Protein AF-A0A819A235-F1 (afdb_monomer_lite)

Structure (mmCIF, N/CA/C/O backbone):
data_AF-A0A819A235-F1
#
_entry.id   AF-A0A819A235-F1
#
loop_
_atom_site.group_PDB
_atom_site.id
_atom_site.type_symbol
_atom_site.label_atom_id
_atom_site.label_alt_id
_atom_site.label_comp_id
_atom_site.label_asym_id
_atom_site.label_entity_id
_atom_site.label_seq_id
_atom_site.pdbx_PDB_ins_code
_atom_site.Cartn_x
_atom_site.Cartn_y
_atom_site.Cartn_z
_atom_site.occupancy
_atom_site.B_iso_or_equiv
_atom_site.auth_seq_id
_atom_site.auth_comp_id
_atom_site.auth_asym_id
_atom_site.auth_atom_id
_atom_site.pdbx_PDB_model_num
ATOM 1 N N . MET A 1 1 ? -3.417 -8.870 -11.712 1.00 81.75 1 MET A N 1
ATOM 2 C CA . MET A 1 1 ? -3.050 -8.452 -10.342 1.00 81.75 1 MET A CA 1
ATOM 3 C C . MET A 1 1 ? -4.148 -8.631 -9.320 1.00 81.75 1 MET A C 1
ATOM 5 O O . MET A 1 1 ? -3.867 -9.262 -8.317 1.00 81.75 1 MET A O 1
ATOM 9 N N . THR A 1 2 ? -5.376 -8.167 -9.565 1.00 75.12 2 THR A N 1
ATOM 10 C CA . THR A 1 2 ? -6.520 -8.415 -8.660 1.00 75.12 2 THR A CA 1
ATOM 11 C C . THR A 1 2 ? -6.671 -9.890 -8.284 1.00 75.12 2 THR A C 1
ATOM 13 O O . THR A 1 2 ? -6.862 -10.197 -7.117 1.00 75.12 2 THR A O 1
ATOM 16 N N . TYR A 1 3 ? -6.494 -10.801 -9.249 1.00 81.06 3 TYR A N 1
ATOM 17 C CA . TYR A 1 3 ? -6.486 -12.240 -8.980 1.00 81.06 3 TYR A CA 1
ATOM 18 C C . TYR A 1 3 ? -5.350 -12.667 -8.034 1.00 81.06 3 TYR A C 1
ATOM 20 O O . TYR A 1 3 ? -5.634 -13.275 -7.015 1.00 81.06 3 TYR A O 1
ATOM 28 N N . VAL A 1 4 ? -4.093 -12.300 -8.315 1.00 85.56 4 VAL A N 1
ATOM 29 C CA . VAL A 1 4 ? -2.928 -12.640 -7.466 1.00 85.56 4 VAL A CA 1
ATOM 30 C C . VAL A 1 4 ? -3.153 -12.180 -6.021 1.00 85.56 4 VAL A C 1
ATOM 32 O O . VAL A 1 4 ? -3.057 -12.983 -5.100 1.00 85.56 4 VAL A O 1
ATOM 35 N N . VAL A 1 5 ? -3.581 -10.928 -5.843 1.00 78.31 5 VAL A N 1
ATOM 36 C CA . VAL A 1 5 ? -3.905 -10.367 -4.524 1.00 78.31 5 VAL A CA 1
ATOM 37 C C . VAL A 1 5 ? -5.068 -11.114 -3.860 1.00 78.31 5 VAL A C 1
ATOM 39 O O . VAL A 1 5 ? -4.985 -11.449 -2.686 1.00 78.31 5 VAL A O 1
ATOM 42 N N . SER A 1 6 ? -6.122 -11.467 -4.607 1.00 75.56 6 SER A N 1
ATOM 43 C CA . SER A 1 6 ? -7.259 -12.235 -4.067 1.00 75.56 6 SER A CA 1
ATOM 44 C C . SER A 1 6 ? -6.893 -13.642 -3.590 1.00 75.56 6 SER A C 1
ATOM 46 O O . SER A 1 6 ? -7.631 -14.224 -2.803 1.00 75.56 6 SER A O 1
ATOM 48 N N . GLN A 1 7 ? -5.775 -14.193 -4.070 1.00 85.56 7 GLN A N 1
ATOM 49 C CA . GLN A 1 7 ? -5.231 -15.464 -3.589 1.00 85.56 7 GLN A CA 1
ATOM 50 C C . GLN A 1 7 ? -4.329 -15.277 -2.358 1.00 85.56 7 GLN A C 1
ATOM 52 O O . GLN A 1 7 ? -3.646 -16.214 -1.962 1.00 85.56 7 GLN A O 1
ATOM 57 N N . GLY A 1 8 ? -4.286 -14.073 -1.777 1.00 79.75 8 GLY A N 1
ATOM 58 C CA . GLY A 1 8 ? -3.399 -13.755 -0.665 1.00 79.75 8 GLY A CA 1
ATOM 59 C C . GLY A 1 8 ? -1.928 -13.794 -1.070 1.00 79.75 8 GLY A C 1
ATOM 60 O O . GLY A 1 8 ? -1.102 -14.198 -0.266 1.00 79.75 8 GLY A O 1
ATOM 61 N N . MET A 1 9 ? -1.589 -13.421 -2.309 1.00 86.94 9 MET A N 1
ATOM 62 C CA . MET A 1 9 ? -0.219 -13.453 -2.831 1.00 86.94 9 MET A CA 1
ATOM 63 C C . MET A 1 9 ? 0.235 -12.069 -3.306 1.00 86.94 9 MET A C 1
ATOM 65 O O . MET A 1 9 ? -0.552 -11.280 -3.832 1.00 86.94 9 MET A O 1
ATOM 69 N N . ILE A 1 10 ? 1.536 -11.814 -3.189 1.00 88.75 10 ILE A N 1
ATOM 70 C CA . ILE A 1 10 ? 2.253 -10.658 -3.737 1.00 88.75 10 ILE A CA 1
ATOM 71 C C . ILE A 1 10 ? 3.228 -11.169 -4.801 1.00 88.75 10 ILE A C 1
ATOM 73 O O . ILE A 1 10 ? 3.929 -12.149 -4.554 1.00 88.75 10 ILE A O 1
ATOM 77 N N . HIS A 1 11 ? 3.292 -10.539 -5.980 1.00 93.62 11 HIS A N 1
ATOM 78 C CA . HIS A 1 11 ? 4.254 -10.919 -7.021 1.00 93.62 11 HIS A CA 1
ATOM 79 C C . HIS A 1 11 ? 5.665 -10.434 -6.685 1.00 93.62 11 HIS A C 1
ATOM 81 O O . HIS A 1 11 ? 6.634 -11.154 -6.910 1.00 93.62 11 HIS A O 1
ATOM 87 N N . GLY A 1 12 ? 5.790 -9.198 -6.187 1.00 90.94 12 GLY A N 1
ATOM 88 C CA . GLY A 1 12 ? 7.057 -8.629 -5.725 1.00 90.94 12 GLY A CA 1
ATOM 89 C C . GLY A 1 12 ? 8.063 -8.247 -6.820 1.00 90.94 12 GLY A C 1
ATOM 90 O O . GLY A 1 12 ? 9.177 -7.844 -6.493 1.00 90.94 12 GLY A O 1
ATOM 91 N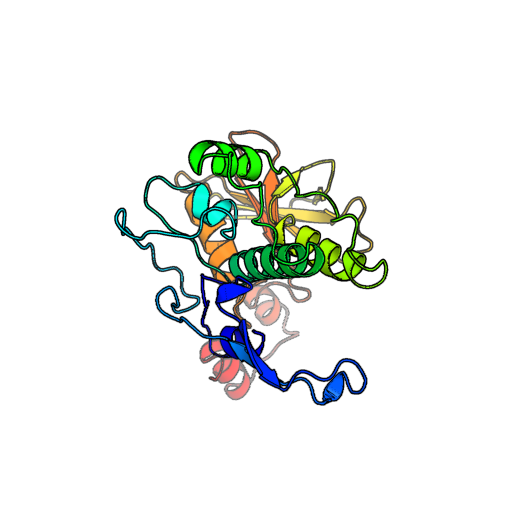 N . ASP A 1 13 ? 7.675 -8.351 -8.096 1.00 93.88 13 ASP A N 1
ATOM 92 C CA . ASP A 1 13 ? 8.497 -7.988 -9.264 1.00 93.88 13 ASP A CA 1
ATOM 93 C C . ASP A 1 13 ? 7.627 -7.489 -10.432 1.00 93.88 13 ASP A C 1
ATOM 95 O O . ASP A 1 13 ? 7.645 -8.025 -11.541 1.00 93.88 13 ASP A O 1
ATOM 99 N N . LEU A 1 14 ? 6.765 -6.500 -10.182 1.00 95.44 14 LEU A N 1
ATOM 100 C CA . LEU A 1 14 ? 5.935 -5.926 -11.243 1.00 95.44 14 LEU A CA 1
ATOM 101 C C . LEU A 1 14 ? 6.721 -4.895 -12.052 1.00 95.44 14 LEU A C 1
ATOM 103 O O . LEU A 1 14 ? 7.009 -3.800 -11.575 1.00 95.44 14 LEU A O 1
ATOM 107 N N . ARG A 1 15 ? 7.008 -5.247 -13.306 1.00 95.81 15 ARG A N 1
ATOM 108 C CA . ARG A 1 15 ? 7.740 -4.445 -14.297 1.00 95.81 15 ARG A CA 1
ATOM 109 C C . ARG A 1 15 ? 7.319 -4.848 -15.708 1.00 95.81 15 ARG A C 1
ATOM 111 O O . ARG A 1 15 ? 6.862 -5.978 -15.898 1.00 95.81 15 ARG A O 1
ATOM 118 N N . CYS A 1 16 ? 7.486 -3.969 -16.700 1.00 97.06 16 CYS A N 1
ATOM 119 C CA . CYS A 1 16 ? 7.077 -4.261 -18.081 1.00 97.06 16 CYS A CA 1
ATOM 120 C C . CYS A 1 16 ? 7.749 -5.527 -18.624 1.00 97.06 16 CYS A C 1
ATOM 122 O O . CYS A 1 16 ? 7.102 -6.297 -19.325 1.00 97.06 16 CYS A O 1
ATOM 124 N N . LEU A 1 17 ? 9.001 -5.792 -18.229 1.00 96.31 17 LEU A N 1
ATOM 125 C CA . LEU A 1 17 ? 9.730 -7.008 -18.614 1.00 96.31 17 LEU A CA 1
ATOM 126 C C . LEU A 1 17 ? 8.996 -8.310 -18.239 1.00 96.31 17 LEU A C 1
ATOM 128 O O . LEU A 1 17 ? 9.137 -9.313 -18.931 1.00 96.31 17 LEU A O 1
ATOM 132 N N . ASN A 1 18 ? 8.210 -8.293 -17.161 1.00 97.12 18 ASN A N 1
ATOM 133 C CA . ASN A 1 18 ? 7.480 -9.461 -16.669 1.00 97.12 18 ASN A CA 1
ATOM 134 C C . ASN A 1 18 ? 6.041 -9.539 -17.223 1.00 97.12 18 ASN A C 1
ATOM 136 O O . ASN A 1 18 ? 5.269 -10.408 -16.816 1.00 97.12 18 ASN A O 1
ATOM 140 N N . ILE A 1 19 ? 5.665 -8.662 -18.162 1.00 97.62 19 ILE A N 1
ATOM 141 C CA . ILE A 1 19 ? 4.406 -8.743 -18.912 1.00 97.62 19 ILE A CA 1
ATOM 142 C C . ILE A 1 19 ? 4.701 -9.317 -20.301 1.00 97.62 19 ILE A C 1
ATOM 144 O O . ILE A 1 19 ? 5.249 -8.646 -21.171 1.00 97.62 19 ILE A O 1
ATOM 148 N N . LEU A 1 20 ? 4.290 -10.563 -20.527 1.00 97.88 20 LEU A N 1
ATOM 149 C CA . LEU A 1 20 ? 4.420 -11.243 -21.812 1.00 97.88 20 LEU A CA 1
ATOM 150 C C . LEU A 1 20 ? 3.232 -10.912 -22.712 1.00 97.88 20 LEU A C 1
ATOM 152 O O . LEU A 1 20 ? 2.082 -11.061 -22.298 1.00 97.88 20 LEU A O 1
ATOM 156 N N . VAL A 1 21 ? 3.506 -10.511 -23.950 1.00 97.38 21 VAL A N 1
ATOM 157 C CA . VAL A 1 21 ? 2.490 -10.164 -24.951 1.00 97.38 21 VAL A CA 1
ATOM 158 C C . VAL A 1 21 ? 2.276 -11.351 -25.887 1.00 97.38 21 VAL A C 1
ATOM 160 O O . VAL A 1 21 ? 3.205 -11.787 -26.557 1.00 97.38 21 VAL A O 1
ATOM 163 N N . PHE A 1 22 ? 1.053 -11.876 -25.928 1.00 97.31 22 PHE A N 1
ATOM 164 C CA . PHE A 1 22 ? 0.657 -13.005 -26.782 1.00 97.31 22 PHE A CA 1
ATOM 165 C C . PHE A 1 22 ? -0.110 -12.545 -28.022 1.00 97.31 22 PHE A C 1
ATOM 167 O O . PHE A 1 22 ? -0.021 -13.173 -29.071 1.00 97.31 22 PHE A O 1
ATOM 174 N N . GLN A 1 23 ? -0.858 -11.449 -27.896 1.00 97.44 23 GLN A N 1
ATOM 175 C CA . GLN A 1 23 ? -1.589 -10.831 -28.994 1.00 97.44 23 GLN A CA 1
ATOM 176 C C . GLN A 1 23 ? -1.559 -9.313 -28.830 1.00 97.44 23 GLN A C 1
ATOM 178 O O . GLN A 1 23 ? -1.799 -8.806 -27.731 1.00 97.44 23 GLN A O 1
ATOM 183 N N . MET A 1 24 ? -1.260 -8.610 -29.924 1.00 96.12 24 MET A N 1
ATOM 184 C CA . MET A 1 24 ? -1.241 -7.152 -29.992 1.00 96.12 24 MET A CA 1
ATOM 185 C C . MET A 1 24 ? -1.874 -6.681 -31.303 1.00 96.12 24 MET A C 1
ATOM 187 O O . MET A 1 24 ? -1.353 -6.954 -32.380 1.00 96.12 24 MET A O 1
ATOM 191 N N . ASP A 1 25 ? -2.976 -5.951 -31.196 1.00 94.88 25 ASP A N 1
ATOM 192 C CA . ASP A 1 2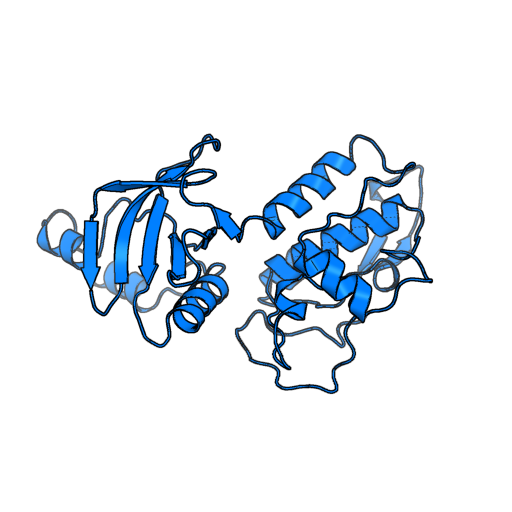5 ? -3.661 -5.272 -32.285 1.00 94.88 25 ASP A CA 1
ATOM 193 C C . ASP A 1 25 ? -4.113 -3.887 -31.798 1.00 94.88 25 ASP A C 1
ATOM 195 O O . ASP A 1 25 ? -5.038 -3.736 -30.992 1.00 94.88 25 ASP A O 1
ATOM 199 N N . ALA A 1 26 ? -3.447 -2.847 -32.302 1.00 92.44 26 ALA A N 1
ATOM 200 C CA . ALA A 1 26 ? -3.756 -1.462 -31.959 1.00 92.44 26 ALA A CA 1
ATOM 201 C C . ALA A 1 26 ? -5.168 -1.040 -32.408 1.00 92.44 26 ALA A C 1
ATOM 203 O O . ALA A 1 26 ? -5.758 -0.143 -31.805 1.00 92.44 26 ALA A O 1
ATOM 204 N N . SER A 1 27 ? -5.723 -1.692 -33.435 1.00 95.94 27 SER A N 1
ATOM 205 C CA . SER A 1 27 ? -7.077 -1.431 -33.930 1.00 95.94 27 SER A CA 1
ATOM 206 C C . SER A 1 27 ? -8.158 -2.138 -33.107 1.00 95.94 27 SER A C 1
ATOM 208 O O . SER A 1 27 ? -9.321 -1.731 -33.142 1.00 95.94 27 SER A O 1
ATOM 210 N N . LYS A 1 28 ? -7.783 -3.146 -32.305 1.00 95.62 28 LYS A N 1
ATOM 211 C CA . LYS A 1 28 ? -8.707 -3.934 -31.479 1.00 95.62 28 LYS A CA 1
ATOM 212 C C . LYS A 1 28 ? -8.228 -4.062 -30.028 1.00 95.62 28 LYS A C 1
ATOM 214 O O . LYS A 1 28 ? -7.866 -5.152 -29.583 1.00 95.62 28 LYS A O 1
ATOM 219 N N . PRO A 1 29 ? -8.319 -2.987 -29.218 1.00 91.69 29 PRO A N 1
ATOM 220 C CA . PRO A 1 29 ? -7.765 -2.960 -27.863 1.00 91.69 29 PRO A CA 1
ATOM 221 C C . PRO A 1 29 ? -8.216 -4.095 -26.932 1.00 91.69 29 PRO A C 1
ATOM 223 O O . PRO A 1 29 ? -7.467 -4.490 -26.044 1.00 91.69 29 PRO A O 1
ATOM 226 N N . LYS A 1 30 ? -9.437 -4.614 -27.125 1.00 94.38 30 LYS A N 1
ATOM 227 C CA . LYS A 1 30 ? -10.017 -5.701 -26.316 1.00 94.38 30 LYS A CA 1
ATOM 228 C C . LYS A 1 30 ? -9.484 -7.093 -26.669 1.00 94.38 30 LYS A C 1
ATOM 230 O O . LYS A 1 30 ? -9.651 -8.003 -25.868 1.00 94.38 30 LYS A O 1
ATOM 235 N N . GLU A 1 31 ? -8.888 -7.258 -27.848 1.00 94.75 31 GLU A N 1
ATOM 236 C CA . GLU A 1 31 ? -8.290 -8.523 -28.293 1.00 94.75 31 GLU A CA 1
ATOM 237 C C . GLU A 1 31 ? -6.810 -8.633 -27.888 1.00 94.75 31 GLU A C 1
ATOM 239 O O . GLU A 1 31 ? -6.205 -9.694 -28.021 1.00 94.75 31 GLU A O 1
ATOM 244 N N . ASN A 1 32 ? -6.221 -7.557 -27.352 1.00 95.88 32 ASN A N 1
ATOM 245 C CA . ASN A 1 32 ? -4.873 -7.599 -26.798 1.00 95.88 32 ASN A CA 1
ATOM 246 C C . ASN A 1 32 ? -4.810 -8.576 -25.626 1.00 95.88 32 ASN A C 1
ATOM 248 O O . ASN A 1 32 ? -5.597 -8.489 -24.679 1.00 95.88 32 ASN A O 1
ATOM 252 N N . PHE A 1 33 ? -3.827 -9.472 -25.660 1.00 96.19 33 PHE A N 1
ATOM 253 C CA . PHE A 1 33 ? -3.685 -10.524 -24.667 1.00 96.19 33 PHE A CA 1
ATOM 254 C C . PHE A 1 33 ? -2.279 -10.526 -24.087 1.00 96.19 33 PHE A C 1
ATOM 256 O O . PHE A 1 33 ? -1.289 -10.724 -24.796 1.00 96.19 33 PHE A O 1
ATOM 263 N N . VAL A 1 34 ? -2.208 -10.318 -22.774 1.00 97.44 34 VAL A N 1
ATOM 264 C CA . VAL A 1 34 ? -0.960 -10.309 -22.014 1.00 97.44 34 VAL A CA 1
ATOM 265 C C . VAL A 1 34 ? -1.050 -11.245 -20.817 1.00 97.44 34 VAL A C 1
ATOM 267 O O . VAL A 1 34 ? -2.131 -11.467 -20.266 1.00 97.44 34 VAL A O 1
ATOM 270 N N . LYS A 1 35 ? 0.093 -11.778 -20.387 1.00 96.69 35 LYS A N 1
ATOM 271 C CA . LYS A 1 35 ? 0.204 -12.592 -19.173 1.00 96.69 35 LYS A CA 1
ATOM 272 C C . LYS A 1 35 ? 1.358 -12.107 -18.313 1.00 96.69 35 LYS A C 1
ATOM 274 O O . LYS A 1 35 ? 2.417 -11.761 -18.822 1.00 96.69 35 LYS A O 1
ATOM 279 N N . LEU A 1 36 ? 1.143 -12.121 -17.006 1.00 96.69 36 LEU A N 1
ATOM 280 C CA . LEU A 1 36 ? 2.186 -11.871 -16.020 1.00 96.69 36 LEU A CA 1
ATOM 281 C C . LEU A 1 36 ? 3.044 -13.133 -15.842 1.00 96.69 36 LEU A C 1
ATOM 283 O O . LEU A 1 36 ? 2.498 -14.237 -15.807 1.00 96.69 36 LEU A O 1
ATOM 287 N N . THR A 1 37 ? 4.361 -12.972 -15.738 1.00 96.50 37 THR A N 1
ATOM 288 C CA . THR A 1 37 ? 5.332 -14.061 -15.545 1.00 96.50 37 THR A CA 1
ATOM 289 C C . THR A 1 37 ? 6.348 -13.718 -14.455 1.00 96.50 37 THR A C 1
ATOM 291 O O . THR A 1 37 ? 6.354 -12.605 -13.951 1.00 96.50 37 THR A O 1
ATOM 294 N N . ASN A 1 38 ? 7.263 -14.649 -14.170 1.00 93.25 38 ASN A N 1
ATOM 295 C CA . ASN A 1 38 ? 8.393 -14.481 -13.254 1.00 93.25 38 ASN A CA 1
ATOM 296 C C . ASN A 1 38 ? 7.979 -14.276 -11.784 1.00 93.25 38 ASN A C 1
ATOM 298 O O . ASN A 1 38 ? 8.288 -13.278 -11.140 1.00 93.25 38 ASN A O 1
ATOM 302 N N . PHE A 1 39 ? 7.338 -15.301 -11.224 1.00 92.81 39 PHE A N 1
ATOM 303 C CA . PHE A 1 39 ? 6.941 -15.370 -9.815 1.00 92.81 39 PHE A CA 1
ATOM 304 C C . PHE A 1 39 ? 8.104 -15.748 -8.872 1.00 92.81 39 PHE A C 1
ATOM 306 O O . PHE A 1 39 ? 7.867 -16.218 -7.765 1.00 92.81 39 PHE A O 1
ATOM 313 N N . ALA A 1 40 ? 9.366 -15.560 -9.278 1.00 90.06 40 ALA A N 1
ATOM 314 C CA . ALA A 1 40 ? 10.532 -15.938 -8.471 1.00 90.06 40 ALA A CA 1
ATOM 315 C C . ALA A 1 40 ? 10.629 -15.155 -7.148 1.00 90.06 40 ALA A C 1
ATOM 317 O O . ALA A 1 40 ? 11.161 -15.663 -6.166 1.00 90.06 40 ALA A O 1
ATOM 318 N N . LEU A 1 41 ? 10.098 -13.927 -7.123 1.00 88.88 41 LEU A N 1
ATOM 319 C CA . LEU A 1 41 ? 9.992 -13.095 -5.921 1.00 88.88 41 LEU A CA 1
ATOM 320 C C . LEU A 1 41 ? 8.608 -13.168 -5.259 1.00 88.88 41 LEU A C 1
ATOM 322 O O . LEU A 1 41 ? 8.391 -12.476 -4.255 1.00 88.88 41 LEU A O 1
ATOM 326 N N . ALA A 1 42 ? 7.696 -13.981 -5.803 1.00 90.25 42 ALA A N 1
ATOM 327 C CA . ALA A 1 42 ? 6.331 -14.064 -5.320 1.00 90.25 42 ALA A CA 1
ATOM 328 C C . ALA A 1 42 ? 6.266 -14.758 -3.963 1.00 90.25 42 ALA A C 1
ATOM 330 O O . ALA A 1 42 ? 7.046 -15.660 -3.658 1.00 90.25 42 ALA A O 1
ATOM 331 N N . ARG A 1 43 ? 5.323 -14.315 -3.138 1.00 86.44 43 ARG A N 1
ATOM 332 C CA . ARG A 1 43 ? 5.194 -14.759 -1.751 1.00 86.44 43 ARG A CA 1
ATOM 333 C C . ARG A 1 43 ? 3.772 -14.563 -1.235 1.00 86.44 43 ARG A C 1
ATOM 335 O O . ARG A 1 43 ? 3.055 -13.727 -1.792 1.00 86.44 43 ARG A O 1
ATOM 342 N N . PRO A 1 44 ? 3.374 -15.281 -0.176 1.00 82.06 44 PRO A N 1
ATOM 343 C CA . PRO A 1 44 ? 2.148 -14.973 0.542 1.00 82.06 44 PRO A CA 1
ATOM 344 C C . PRO A 1 44 ? 2.133 -13.510 0.992 1.00 82.06 44 PRO A C 1
ATOM 346 O O . PRO A 1 44 ? 3.163 -12.948 1.369 1.00 82.06 44 PRO A O 1
ATOM 349 N N . ASN A 1 45 ? 0.958 -12.896 0.961 1.00 73.69 45 ASN A N 1
ATOM 350 C CA . ASN A 1 45 ? 0.661 -11.607 1.574 1.00 73.69 45 ASN A CA 1
ATOM 351 C C . ASN A 1 45 ? 0.513 -11.794 3.091 1.00 73.69 45 ASN A C 1
ATOM 353 O O . ASN A 1 45 ? -0.531 -11.522 3.679 1.00 73.69 45 ASN A O 1
ATOM 357 N N . GLU A 1 46 ? 1.557 -12.346 3.696 1.00 64.50 46 GLU A N 1
ATOM 358 C CA . GLU A 1 46 ? 1.653 -12.610 5.118 1.00 64.50 46 GLU A CA 1
ATOM 359 C C . GLU A 1 46 ? 2.858 -11.851 5.674 1.00 64.50 46 GLU A C 1
ATOM 361 O O . GLU A 1 46 ? 3.877 -11.710 4.985 1.00 64.50 46 GLU A O 1
ATOM 366 N N . PRO A 1 47 ? 2.777 -11.367 6.921 1.00 50.28 47 PRO A N 1
ATOM 367 C CA . PRO A 1 47 ? 3.891 -10.717 7.588 1.00 50.28 47 PRO A CA 1
ATOM 368 C C . PRO A 1 47 ? 4.975 -11.745 7.932 1.00 50.28 47 PRO A C 1
ATOM 370 O O . PRO A 1 47 ? 5.100 -12.217 9.058 1.00 50.28 47 PRO A O 1
ATOM 373 N N . SER A 1 48 ? 5.784 -12.111 6.940 1.00 50.84 48 SER A N 1
ATOM 374 C CA . SER A 1 48 ? 7.014 -12.865 7.146 1.00 50.84 48 SER A CA 1
ATOM 375 C C . SER A 1 48 ? 8.201 -11.925 6.979 1.00 50.84 48 SER A C 1
ATOM 377 O O . SER A 1 48 ? 8.455 -11.413 5.885 1.00 50.84 48 SER A O 1
ATOM 379 N N . LEU A 1 49 ? 8.951 -11.713 8.062 1.00 53.16 49 LEU A N 1
ATOM 380 C CA . LEU A 1 49 ? 10.265 -11.085 8.001 1.00 53.16 49 LEU A CA 1
ATOM 381 C C . LEU A 1 49 ? 11.190 -11.984 7.182 1.00 53.16 49 LEU A C 1
ATOM 383 O O . LEU A 1 49 ? 11.695 -12.988 7.678 1.00 53.16 49 LEU A O 1
ATOM 387 N N . LEU A 1 50 ? 11.427 -11.625 5.926 1.00 54.41 50 LEU A N 1
ATOM 388 C CA . LEU A 1 50 ? 12.520 -12.228 5.179 1.00 54.41 50 LEU A CA 1
ATOM 389 C C . LEU A 1 50 ? 13.817 -11.569 5.628 1.00 54.41 50 LEU A C 1
ATOM 391 O O . LEU A 1 50 ? 14.116 -10.441 5.238 1.00 54.41 50 LEU A O 1
ATOM 395 N N . GLU A 1 51 ? 14.587 -12.295 6.433 1.00 54.16 51 GLU A N 1
ATOM 396 C CA . GLU A 1 51 ? 15.993 -12.000 6.709 1.00 54.16 51 GLU A CA 1
ATOM 397 C C . GLU A 1 51 ? 16.893 -12.540 5.591 1.00 54.16 51 GLU A C 1
ATOM 399 O O . GLU A 1 51 ? 17.910 -13.184 5.839 1.00 54.16 51 GLU A O 1
ATOM 404 N N . ASP A 1 52 ? 16.533 -12.303 4.330 1.00 59.12 52 ASP A N 1
ATOM 405 C CA . ASP A 1 52 ? 17.391 -12.706 3.222 1.00 59.12 52 ASP A CA 1
ATOM 406 C C . ASP A 1 52 ? 18.145 -11.502 2.667 1.00 59.12 52 ASP A C 1
ATOM 408 O O . ASP A 1 52 ? 17.744 -10.838 1.711 1.00 59.12 52 ASP A O 1
ATOM 412 N N . ARG A 1 53 ? 19.295 -11.222 3.285 1.00 55.53 53 ARG A N 1
ATOM 413 C CA . ARG A 1 53 ? 20.229 -10.186 2.821 1.00 55.53 53 ARG A CA 1
ATOM 414 C C . ARG A 1 53 ? 20.835 -10.489 1.440 1.00 55.53 53 ARG A C 1
ATOM 416 O O . ARG A 1 53 ? 21.561 -9.642 0.926 1.00 55.53 53 ARG A O 1
ATOM 423 N N . ARG A 1 54 ? 20.584 -11.670 0.854 1.00 58.81 54 ARG A N 1
ATOM 424 C CA . ARG A 1 54 ? 21.082 -12.075 -0.474 1.00 58.81 54 ARG A CA 1
ATOM 425 C C . ARG A 1 54 ? 20.040 -11.905 -1.577 1.00 58.81 54 ARG A C 1
ATOM 427 O O . ARG A 1 54 ? 20.390 -12.025 -2.748 1.00 58.81 54 ARG A O 1
ATOM 434 N N . LEU A 1 55 ? 18.786 -11.632 -1.220 1.00 69.38 55 LEU A N 1
ATOM 435 C CA . LEU A 1 55 ? 17.696 -11.472 -2.172 1.00 69.38 55 LEU A CA 1
ATOM 436 C C . LEU A 1 55 ? 17.929 -10.204 -3.010 1.00 69.38 55 LEU A C 1
ATOM 438 O O . LEU A 1 55 ? 17.829 -9.076 -2.522 1.00 69.38 55 LEU A O 1
ATOM 442 N N . ILE A 1 56 ? 18.282 -10.395 -4.282 1.00 79.50 56 ILE A N 1
ATOM 443 C CA . ILE A 1 56 ? 18.450 -9.304 -5.245 1.00 79.50 56 ILE A CA 1
ATOM 444 C C . ILE A 1 56 ? 17.053 -8.833 -5.647 1.00 79.50 56 ILE A C 1
ATOM 446 O O . ILE A 1 56 ? 16.312 -9.561 -6.304 1.00 79.50 56 ILE A O 1
ATOM 450 N N . ILE A 1 57 ? 16.696 -7.618 -5.234 1.00 87.00 57 ILE A N 1
ATOM 451 C CA . ILE A 1 57 ? 15.390 -7.013 -5.513 1.00 87.00 57 ILE A CA 1
ATOM 452 C C . ILE A 1 57 ? 15.497 -5.895 -6.562 1.00 87.00 57 ILE A C 1
ATOM 454 O O . ILE A 1 57 ? 16.515 -5.196 -6.613 1.00 87.00 57 ILE A O 1
ATOM 458 N N . PRO A 1 58 ? 14.441 -5.669 -7.362 1.00 91.94 58 PRO A N 1
ATOM 459 C CA . PRO A 1 58 ? 14.373 -4.592 -8.349 1.00 91.94 58 PRO A CA 1
ATOM 460 C C . PRO A 1 58 ? 14.124 -3.235 -7.660 1.00 91.94 58 PRO A C 1
ATOM 462 O O . PRO A 1 58 ? 12.986 -2.774 -7.534 1.00 91.94 58 PRO A O 1
ATOM 465 N N . VAL A 1 59 ? 15.191 -2.591 -7.170 1.00 91.81 59 VAL A N 1
ATOM 466 C CA . VAL A 1 59 ? 15.130 -1.376 -6.328 1.00 91.81 59 VAL A CA 1
ATOM 467 C C . VAL A 1 59 ? 14.283 -0.261 -6.948 1.00 91.81 59 VAL A C 1
ATOM 469 O O . VAL A 1 59 ? 13.601 0.463 -6.224 1.00 91.81 59 VAL A O 1
ATOM 472 N N . GLU A 1 60 ? 14.266 -0.134 -8.270 1.00 93.50 60 GLU A N 1
ATOM 473 C CA . GLU A 1 60 ? 13.529 0.871 -9.039 1.00 93.50 60 GLU A CA 1
ATOM 474 C C . GLU A 1 60 ? 12.012 0.682 -8.969 1.00 93.50 60 GLU A C 1
ATOM 476 O O . GLU A 1 60 ? 11.266 1.663 -9.011 1.00 93.50 60 GLU A O 1
ATOM 481 N N . TYR A 1 61 ? 11.556 -0.548 -8.747 1.00 93.94 61 TYR A N 1
ATOM 482 C CA . TYR A 1 61 ? 10.143 -0.926 -8.715 1.00 93.94 61 TYR A CA 1
ATOM 483 C C . TYR A 1 61 ? 9.625 -1.085 -7.283 1.00 93.94 61 TYR A C 1
ATOM 485 O O . TYR A 1 61 ? 8.463 -0.789 -7.028 1.00 93.94 61 TYR A O 1
ATOM 493 N N . CYS A 1 62 ? 10.501 -1.425 -6.331 1.00 90.06 62 CYS A N 1
ATOM 494 C CA . CYS A 1 62 ? 10.132 -1.608 -4.928 1.00 90.06 62 CYS A CA 1
ATOM 495 C C . CYS A 1 62 ? 9.626 -0.328 -4.246 1.00 90.06 62 CYS A C 1
ATOM 497 O O . CYS A 1 62 ? 10.157 0.769 -4.445 1.00 90.06 62 CYS A O 1
ATOM 499 N N . ALA A 1 63 ? 8.639 -0.490 -3.377 1.00 86.12 63 ALA A N 1
ATOM 500 C CA . ALA A 1 63 ? 8.119 0.569 -2.526 1.00 86.12 63 ALA A CA 1
ATOM 501 C C . ALA A 1 63 ? 9.127 0.979 -1.426 1.00 86.12 63 ALA A C 1
ATOM 503 O O . ALA A 1 63 ? 9.973 0.163 -1.049 1.00 86.12 63 ALA A O 1
ATOM 504 N N . PRO A 1 64 ? 9.101 2.230 -0.923 1.00 81.50 64 PRO A N 1
ATOM 505 C CA . PRO A 1 64 ? 10.073 2.726 0.053 1.00 81.50 64 PRO A CA 1
ATOM 506 C C . PRO A 1 64 ? 10.108 1.904 1.347 1.00 81.50 64 PRO A C 1
ATOM 508 O O . PRO A 1 64 ? 11.189 1.715 1.894 1.00 81.50 64 PRO A O 1
ATOM 511 N N . GLU A 1 65 ? 8.983 1.356 1.804 1.00 75.94 65 GLU A N 1
ATOM 512 C CA . GLU A 1 65 ? 8.894 0.483 2.980 1.00 75.94 65 GLU A CA 1
ATOM 513 C C . GLU A 1 65 ? 9.681 -0.831 2.816 1.00 75.94 65 GLU A C 1
ATOM 515 O O . GLU A 1 65 ? 10.304 -1.292 3.770 1.00 75.94 65 GLU A O 1
ATOM 520 N N . ILE A 1 66 ? 9.781 -1.373 1.593 1.00 80.12 66 ILE A N 1
ATOM 521 C CA . ILE A 1 66 ? 10.665 -2.513 1.275 1.00 80.12 66 ILE A CA 1
ATOM 522 C C . ILE A 1 66 ? 12.144 -2.088 1.373 1.00 80.12 66 ILE A C 1
ATOM 524 O O . ILE A 1 66 ? 13.030 -2.902 1.630 1.00 80.12 66 ILE A O 1
ATOM 528 N N . LEU A 1 67 ? 12.431 -0.800 1.165 1.00 81.00 67 LEU A N 1
ATOM 529 C CA . LEU A 1 67 ? 13.776 -0.228 1.121 1.00 81.00 67 LEU A CA 1
ATOM 530 C C . LEU A 1 67 ? 14.212 0.446 2.438 1.00 81.00 67 LEU A C 1
ATOM 532 O O . LEU A 1 67 ? 15.327 0.965 2.501 1.00 81.00 67 LEU A O 1
ATOM 536 N N . GLN A 1 68 ? 13.391 0.484 3.486 1.00 69.25 68 GLN A N 1
ATOM 537 C CA . GLN A 1 68 ? 13.765 1.151 4.743 1.00 69.25 68 GLN A CA 1
ATOM 538 C C . GLN A 1 68 ? 14.641 0.278 5.646 1.00 69.25 68 GLN A C 1
ATOM 540 O O . GLN A 1 68 ? 15.503 0.795 6.353 1.00 69.25 68 GLN A O 1
ATOM 545 N N . SER A 1 69 ? 14.450 -1.040 5.640 1.00 55.09 69 SER A N 1
ATOM 546 C CA . SER A 1 69 ? 14.932 -1.871 6.744 1.00 55.09 69 SER A CA 1
ATOM 547 C C . SER A 1 69 ? 16.305 -2.497 6.482 1.00 55.09 69 SER A C 1
ATOM 549 O O . SER A 1 69 ? 16.610 -2.960 5.381 1.00 55.09 69 SER A O 1
ATOM 551 N N . ALA A 1 70 ? 17.126 -2.570 7.536 1.00 52.62 70 ALA A N 1
ATOM 552 C CA . ALA A 1 70 ? 18.447 -3.203 7.582 1.00 52.62 70 ALA A CA 1
ATOM 553 C C . ALA A 1 70 ? 18.382 -4.745 7.459 1.00 52.62 70 ALA A C 1
ATOM 555 O O . ALA A 1 70 ? 18.775 -5.482 8.365 1.00 52.62 70 ALA A O 1
ATOM 556 N N . GLY A 1 71 ? 17.875 -5.237 6.324 1.00 51.66 71 GLY A N 1
ATOM 557 C CA . GLY A 1 71 ? 17.745 -6.663 6.017 1.00 51.66 71 GLY A CA 1
ATOM 558 C C . GLY A 1 71 ? 16.371 -7.268 6.307 1.00 51.66 71 GLY A C 1
ATOM 559 O O . GLY A 1 71 ? 16.295 -8.478 6.456 1.00 51.66 71 GLY A O 1
ATOM 560 N N . ARG A 1 72 ? 15.311 -6.452 6.391 1.00 57.44 72 ARG A N 1
ATOM 561 C CA . ARG A 1 72 ? 13.914 -6.917 6.438 1.00 57.44 72 ARG A CA 1
ATOM 562 C C . ARG A 1 72 ? 13.185 -6.392 5.208 1.00 57.44 72 ARG A C 1
ATOM 564 O O . ARG A 1 72 ? 13.381 -5.240 4.832 1.00 57.44 72 ARG A O 1
ATOM 571 N N . LEU A 1 73 ? 12.380 -7.232 4.571 1.00 66.75 73 LEU A N 1
ATOM 572 C CA . LEU A 1 73 ? 11.621 -6.856 3.383 1.00 66.75 73 LEU A CA 1
ATOM 573 C C . LEU A 1 73 ? 10.124 -6.956 3.678 1.00 66.75 73 LEU A C 1
ATOM 575 O O . LEU A 1 73 ? 9.599 -8.058 3.811 1.00 66.75 73 LEU A O 1
ATOM 579 N N . TYR A 1 74 ? 9.451 -5.809 3.754 1.00 71.56 74 TYR A N 1
ATOM 580 C CA . TYR A 1 74 ? 8.018 -5.719 4.039 1.00 71.56 74 TYR A CA 1
ATOM 581 C C . TYR A 1 74 ? 7.213 -5.625 2.743 1.00 71.56 74 TYR A C 1
ATOM 583 O O . TYR A 1 74 ? 6.956 -4.539 2.229 1.00 71.56 74 TYR A O 1
ATOM 591 N N . TYR A 1 75 ? 6.844 -6.781 2.197 1.00 77.88 75 TYR A N 1
ATOM 592 C CA . TYR A 1 75 ? 5.957 -6.859 1.040 1.00 77.88 75 TYR A CA 1
ATOM 593 C C . TYR A 1 75 ? 4.497 -6.880 1.490 1.00 77.88 75 TYR A C 1
ATOM 595 O O . TYR A 1 75 ? 4.137 -7.552 2.449 1.00 77.88 75 TYR A O 1
ATOM 603 N N . SER A 1 76 ? 3.667 -6.140 0.769 1.00 77.56 76 SER A N 1
ATOM 604 C CA . SER A 1 76 ? 2.230 -5.993 1.005 1.00 77.56 76 SER A CA 1
ATOM 605 C C . SER A 1 76 ? 1.497 -5.686 -0.303 1.00 77.56 76 SER A C 1
ATOM 607 O O . SER A 1 76 ? 2.119 -5.310 -1.304 1.00 77.56 76 SER A O 1
ATOM 609 N N . GLU A 1 77 ? 0.165 -5.749 -0.298 1.00 81.00 77 GLU A N 1
ATOM 610 C CA . GLU A 1 77 ? -0.659 -5.318 -1.444 1.00 81.00 77 GLU A CA 1
ATOM 611 C C . GLU A 1 77 ? -0.360 -3.874 -1.869 1.00 81.00 77 GLU A C 1
ATOM 613 O O . GLU A 1 77 ? -0.463 -3.514 -3.038 1.00 81.00 77 GLU A O 1
ATOM 618 N N . LEU A 1 78 ? 0.048 -3.034 -0.923 1.00 77.44 78 LEU A N 1
ATOM 619 C CA . LEU A 1 78 ? 0.346 -1.625 -1.151 1.00 77.44 78 LEU A CA 1
ATOM 620 C C . LEU A 1 78 ? 1.692 -1.452 -1.843 1.00 77.44 78 LEU A C 1
ATOM 622 O O . LEU A 1 78 ? 1.802 -0.685 -2.802 1.00 77.44 78 LEU A O 1
ATOM 626 N N . SER A 1 79 ? 2.681 -2.239 -1.425 1.00 82.62 79 SER A N 1
ATOM 627 C CA . SER A 1 79 ? 3.967 -2.312 -2.113 1.00 82.62 79 SER A CA 1
ATOM 628 C C . SER A 1 79 ? 3.812 -2.832 -3.552 1.00 82.62 79 SER A C 1
ATOM 630 O O . SER A 1 79 ? 4.518 -2.412 -4.476 1.00 82.62 79 SER A O 1
ATOM 632 N N . GLU A 1 80 ? 2.808 -3.683 -3.773 1.00 89.00 80 GLU A N 1
ATOM 633 C CA . GLU A 1 80 ? 2.430 -4.187 -5.086 1.00 89.00 80 GLU A CA 1
ATOM 634 C C . GLU A 1 80 ? 1.744 -3.100 -5.935 1.00 89.00 80 GLU A C 1
ATOM 636 O O . GLU A 1 80 ? 2.066 -2.936 -7.113 1.00 89.00 80 GLU A O 1
ATOM 641 N N . ILE A 1 81 ? 0.857 -2.289 -5.340 1.00 88.31 81 ILE A N 1
ATOM 642 C CA . ILE A 1 81 ? 0.257 -1.105 -5.988 1.00 88.31 81 ILE A CA 1
ATOM 643 C C . ILE A 1 81 ? 1.337 -0.080 -6.360 1.00 88.31 81 ILE A C 1
ATOM 645 O O . ILE A 1 81 ? 1.292 0.495 -7.453 1.00 88.31 81 ILE A O 1
ATOM 649 N N . TYR A 1 82 ? 2.330 0.132 -5.493 1.00 88.81 82 TYR A N 1
ATOM 650 C CA . TYR A 1 82 ? 3.488 0.971 -5.799 1.00 88.81 82 TYR A CA 1
ATOM 651 C C . TYR A 1 82 ? 4.254 0.424 -7.012 1.00 88.81 82 TYR A C 1
ATOM 653 O O . TYR A 1 82 ? 4.582 1.182 -7.925 1.00 88.81 82 TYR A O 1
ATOM 661 N N . SER A 1 83 ? 4.511 -0.884 -7.057 1.00 92.69 83 SER A N 1
ATOM 662 C CA . SER A 1 83 ? 5.227 -1.512 -8.175 1.00 92.69 83 SER A CA 1
ATOM 663 C C . SER A 1 83 ? 4.422 -1.417 -9.480 1.00 92.69 83 SER A C 1
ATOM 665 O O . SER A 1 83 ? 4.954 -1.006 -10.512 1.00 92.69 83 SER A O 1
ATOM 667 N N . MET A 1 84 ? 3.104 -1.660 -9.427 1.00 93.25 84 MET A N 1
ATOM 668 C CA . MET A 1 84 ? 2.174 -1.470 -10.552 1.00 93.25 84 MET A CA 1
ATOM 669 C C . MET A 1 84 ? 2.230 -0.042 -11.107 1.00 93.25 84 MET A C 1
ATOM 671 O O . MET A 1 84 ? 2.241 0.172 -12.317 1.00 93.25 84 MET A O 1
ATOM 675 N N . ARG A 1 85 ? 2.306 0.957 -10.231 1.00 91.50 85 ARG A N 1
ATOM 676 C CA . ARG A 1 85 ? 2.439 2.362 -10.621 1.00 91.50 85 ARG A CA 1
ATOM 677 C C . ARG A 1 85 ? 3.743 2.639 -11.369 1.00 91.50 85 ARG A C 1
ATOM 679 O O . ARG A 1 85 ? 3.721 3.363 -12.365 1.00 91.50 85 ARG A O 1
ATOM 686 N N . VAL A 1 86 ? 4.867 2.085 -10.904 1.00 93.94 86 VAL A N 1
ATOM 687 C CA . VAL A 1 86 ? 6.160 2.213 -11.598 1.00 93.94 86 VAL A CA 1
ATOM 688 C C . VAL A 1 86 ? 6.095 1.540 -12.972 1.00 93.94 86 VAL A C 1
ATOM 690 O O . VAL A 1 86 ? 6.490 2.161 -13.955 1.00 93.94 86 VAL A O 1
ATOM 693 N N . LEU A 1 87 ? 5.497 0.348 -13.060 1.00 95.69 87 LEU A N 1
ATOM 694 C CA . LEU A 1 87 ? 5.242 -0.369 -14.313 1.00 95.69 87 LEU A CA 1
ATOM 695 C C . LEU A 1 87 ? 4.397 0.454 -15.297 1.00 95.69 87 LEU A C 1
ATOM 697 O O . LEU A 1 87 ? 4.760 0.595 -16.462 1.00 95.69 87 LEU A O 1
ATOM 701 N N . MET A 1 88 ? 3.286 1.050 -14.852 1.00 94.94 88 MET A N 1
ATOM 702 C CA . MET A 1 88 ? 2.446 1.881 -15.726 1.00 94.94 88 MET A CA 1
ATOM 703 C C . MET A 1 88 ? 3.208 3.107 -16.247 1.00 94.94 88 MET A C 1
ATOM 705 O O . MET A 1 88 ? 3.060 3.492 -17.409 1.00 94.94 88 MET A O 1
ATOM 709 N N . ARG A 1 89 ? 4.040 3.718 -15.394 1.00 93.62 89 ARG A N 1
ATOM 710 C CA . ARG A 1 89 ? 4.898 4.846 -15.769 1.00 93.62 89 ARG A CA 1
ATOM 711 C C . ARG A 1 89 ? 5.972 4.424 -16.773 1.00 93.62 89 ARG A C 1
ATOM 713 O O . ARG A 1 89 ? 6.198 5.168 -17.721 1.00 93.62 89 ARG A O 1
ATOM 720 N N . GLU A 1 90 ? 6.602 3.266 -16.580 1.00 95.75 90 GLU A N 1
ATOM 721 C CA . GLU A 1 90 ? 7.566 2.655 -17.509 1.00 95.75 90 GLU A CA 1
ATOM 722 C C . GLU A 1 90 ? 6.931 2.448 -18.896 1.00 95.75 90 GLU A C 1
ATOM 724 O O . GLU A 1 90 ? 7.464 2.940 -19.896 1.00 95.75 90 GLU A O 1
ATOM 729 N N . ALA A 1 91 ? 5.738 1.842 -18.950 1.00 95.25 91 ALA A N 1
ATOM 730 C CA . ALA A 1 91 ? 4.977 1.653 -20.186 1.00 95.25 91 ALA A CA 1
ATOM 731 C C . ALA A 1 91 ? 4.665 2.991 -20.885 1.00 95.25 91 ALA A C 1
ATOM 733 O O . ALA A 1 91 ? 4.888 3.142 -22.086 1.00 95.25 91 ALA A O 1
ATOM 734 N N . CYS A 1 92 ? 4.233 4.004 -20.125 1.00 94.94 92 CYS A N 1
ATOM 735 C CA . CYS A 1 92 ? 3.974 5.355 -20.640 1.00 94.94 92 CYS A CA 1
ATOM 736 C C . CYS A 1 92 ? 5.237 6.115 -21.079 1.00 94.94 92 CYS A C 1
ATOM 738 O O . CYS A 1 92 ? 5.134 7.149 -21.738 1.00 94.94 92 CYS A O 1
ATOM 740 N N . SER A 1 93 ? 6.421 5.629 -20.708 1.00 93.75 93 SER A N 1
ATOM 741 C CA . SER A 1 93 ? 7.717 6.148 -21.149 1.00 93.75 93 SER A CA 1
ATOM 742 C C . SER A 1 93 ? 8.373 5.288 -22.230 1.00 93.75 93 SER A C 1
ATOM 744 O O . SER A 1 93 ? 9.586 5.353 -22.385 1.00 93.75 93 SER A O 1
ATOM 746 N N . GLN A 1 94 ? 7.601 4.466 -22.950 1.00 93.00 94 GLN A N 1
ATOM 747 C CA . GLN A 1 94 ? 8.114 3.557 -23.985 1.00 93.00 94 GLN A CA 1
ATOM 748 C C . GLN A 1 94 ? 9.202 2.598 -23.471 1.00 93.00 94 GLN A C 1
ATOM 750 O O . GLN A 1 94 ? 10.177 2.320 -24.164 1.00 93.00 94 GLN A O 1
ATOM 755 N N . GLY A 1 95 ? 9.063 2.111 -22.235 1.00 93.56 95 GLY A N 1
ATOM 756 C CA . GLY A 1 95 ? 10.020 1.169 -21.653 1.00 93.56 95 GLY A CA 1
ATOM 757 C C . GLY A 1 95 ? 11.308 1.806 -21.125 1.00 93.56 95 GLY A C 1
ATOM 758 O O . GLY A 1 95 ? 12.251 1.086 -20.809 1.00 93.56 95 GLY A O 1
ATOM 759 N N . GLN A 1 96 ? 11.387 3.139 -21.010 1.00 93.69 96 GLN A N 1
ATOM 760 C CA . GLN A 1 96 ? 12.513 3.771 -20.319 1.00 93.69 96 GLN A CA 1
ATOM 761 C C . GLN A 1 96 ? 12.588 3.304 -18.863 1.00 93.69 96 GLN A C 1
ATOM 763 O O . GLN A 1 96 ? 11.602 3.389 -18.122 1.00 93.69 96 GLN A O 1
ATOM 768 N N . LEU A 1 97 ? 13.790 2.895 -18.446 1.00 91.62 97 LEU A N 1
ATOM 769 C CA . LEU A 1 97 ? 14.064 2.498 -17.069 1.00 91.62 97 LEU A CA 1
ATOM 770 C C . LEU A 1 97 ? 13.628 3.601 -16.089 1.00 91.62 97 LEU A C 1
ATOM 772 O O . LEU A 1 97 ? 13.969 4.776 -16.294 1.00 91.62 97 LEU A O 1
ATOM 776 N N . PRO A 1 98 ? 12.903 3.257 -15.009 1.00 92.06 98 PRO A N 1
ATOM 777 C CA . PRO A 1 98 ? 12.611 4.216 -13.955 1.00 92.06 98 PRO A CA 1
ATOM 778 C C . PRO A 1 98 ? 13.926 4.774 -13.395 1.00 92.06 98 PRO A C 1
ATOM 780 O O . PRO A 1 98 ? 14.877 4.027 -13.204 1.00 92.06 98 PRO A O 1
ATOM 783 N N . TYR A 1 99 ? 13.987 6.084 -13.143 1.00 91.00 99 TYR A N 1
ATOM 784 C CA . TYR A 1 99 ? 15.191 6.810 -12.688 1.00 91.00 99 TYR A CA 1
ATOM 785 C C . TYR A 1 99 ? 16.366 6.886 -13.688 1.00 91.00 99 TYR A C 1
ATOM 787 O O . TYR A 1 99 ? 17.273 7.682 -13.471 1.00 91.00 99 TYR A O 1
ATOM 795 N N . GLY A 1 100 ? 16.317 6.181 -14.822 1.00 88.81 100 GLY A N 1
ATOM 796 C CA . GLY A 1 100 ? 17.380 6.190 -15.832 1.00 88.81 100 GLY A CA 1
ATOM 797 C C . GLY A 1 100 ? 18.562 5.277 -15.483 1.00 88.81 100 GLY A C 1
ATOM 798 O O . GLY A 1 100 ? 18.725 4.837 -14.352 1.00 88.81 100 GLY A O 1
ATOM 799 N N . SER A 1 101 ? 19.399 4.975 -16.477 1.00 86.38 101 SER A N 1
ATOM 800 C CA . SER A 1 101 ? 20.464 3.962 -16.373 1.00 86.38 101 SER A CA 1
ATOM 801 C C . SER A 1 101 ? 21.724 4.415 -15.629 1.00 86.38 101 SER A C 1
ATOM 803 O O . SER A 1 101 ? 22.585 3.591 -15.339 1.00 86.38 101 SER A O 1
ATOM 805 N N . SER A 1 102 ? 21.874 5.714 -15.364 1.00 87.12 102 SER A N 1
ATOM 806 C CA . SER A 1 102 ? 23.067 6.295 -14.736 1.00 87.12 102 SER A CA 1
ATOM 807 C C . SER A 1 102 ? 22.950 6.477 -13.221 1.00 87.12 102 SER A C 1
ATOM 809 O O . SER A 1 102 ? 23.934 6.862 -12.593 1.00 87.12 102 SER A O 1
ATOM 811 N N . ILE A 1 103 ? 21.777 6.223 -12.630 1.00 91.62 103 ILE A N 1
ATOM 812 C CA . ILE A 1 103 ? 21.538 6.406 -11.194 1.00 91.62 103 ILE A CA 1
ATOM 813 C C . ILE A 1 103 ? 21.752 5.079 -10.461 1.00 91.62 103 ILE A C 1
ATOM 815 O O . ILE A 1 103 ? 21.220 4.040 -10.848 1.00 91.62 103 ILE A O 1
ATOM 819 N N . SER A 1 104 ? 22.518 5.111 -9.373 1.00 92.88 104 SER A N 1
ATOM 820 C CA . SER A 1 104 ? 22.804 3.925 -8.563 1.00 92.88 104 SER A CA 1
ATOM 821 C C . SER A 1 104 ? 21.615 3.504 -7.688 1.00 92.88 104 SER A C 1
ATOM 823 O O . SER A 1 104 ? 20.838 4.334 -7.213 1.00 92.88 104 SER A O 1
ATOM 825 N N . ASN A 1 105 ? 21.532 2.216 -7.337 1.00 90.31 105 ASN A N 1
ATOM 826 C CA . ASN A 1 105 ? 20.518 1.706 -6.398 1.00 90.31 105 ASN A CA 1
ATOM 827 C C . ASN A 1 105 ? 20.496 2.455 -5.052 1.00 90.31 105 ASN A C 1
ATOM 829 O O . ASN A 1 105 ? 19.434 2.610 -4.445 1.00 90.31 105 ASN A O 1
ATOM 833 N N . LYS A 1 106 ? 21.656 2.933 -4.579 1.00 89.88 106 LYS A N 1
ATOM 834 C CA . LYS A 1 106 ? 21.763 3.724 -3.343 1.00 89.88 106 LYS A CA 1
ATOM 835 C C . LYS A 1 106 ? 21.076 5.083 -3.491 1.00 89.88 106 LYS A C 1
ATOM 837 O O . LYS A 1 106 ? 20.334 5.490 -2.600 1.00 89.88 106 LYS A O 1
ATOM 842 N N . GLU A 1 107 ? 21.289 5.761 -4.612 1.00 92.12 107 GLU A N 1
ATOM 843 C CA . GLU A 1 107 ? 20.654 7.048 -4.905 1.00 92.12 107 GLU A CA 1
ATOM 844 C C . GLU A 1 107 ? 19.151 6.890 -5.139 1.00 92.12 107 GLU A C 1
ATOM 846 O O . GLU A 1 107 ? 18.372 7.664 -4.589 1.00 92.12 107 GLU A O 1
ATOM 851 N N . ILE A 1 108 ? 18.722 5.855 -5.872 1.00 91.50 108 ILE A N 1
ATOM 852 C CA . ILE A 1 108 ? 17.295 5.552 -6.072 1.00 91.50 108 ILE A CA 1
ATOM 853 C C . ILE A 1 108 ? 16.610 5.315 -4.726 1.00 91.50 108 ILE A C 1
ATOM 855 O O . ILE A 1 108 ? 15.544 5.878 -4.471 1.00 91.50 108 ILE A O 1
ATOM 859 N N . ARG A 1 109 ? 17.239 4.537 -3.834 1.00 87.56 109 ARG A N 1
ATOM 860 C CA . ARG A 1 109 ? 16.746 4.343 -2.466 1.00 87.56 109 ARG A CA 1
ATOM 861 C C . ARG A 1 109 ? 16.600 5.680 -1.744 1.00 87.56 109 ARG A C 1
ATOM 863 O O . ARG A 1 109 ? 15.527 5.946 -1.219 1.00 87.56 109 ARG A O 1
ATOM 870 N N . GLN A 1 110 ? 17.622 6.536 -1.759 1.00 85.56 110 GLN A N 1
ATOM 871 C CA . GLN A 1 110 ? 17.553 7.835 -1.085 1.00 85.56 110 GLN A CA 1
ATOM 872 C C . GLN A 1 110 ? 16.429 8.724 -1.636 1.00 85.56 110 GLN A C 1
ATOM 874 O O . GLN A 1 110 ? 15.677 9.305 -0.859 1.00 85.56 110 GLN A O 1
ATOM 879 N N . LYS A 1 111 ? 16.274 8.791 -2.963 1.00 86.19 111 LYS A N 1
ATOM 880 C CA . LYS A 1 111 ? 15.188 9.536 -3.618 1.00 86.19 111 LYS A CA 1
ATOM 881 C C . LYS A 1 111 ? 13.815 9.048 -3.159 1.00 86.19 111 LYS A C 1
ATOM 883 O O . LYS A 1 111 ? 12.969 9.853 -2.785 1.00 86.19 111 LYS A O 1
ATOM 888 N N . LYS A 1 112 ? 13.613 7.728 -3.124 1.00 84.31 112 LYS A N 1
ATOM 889 C CA . LYS A 1 112 ? 12.356 7.115 -2.671 1.00 84.31 112 LYS A CA 1
ATOM 890 C C . LYS A 1 112 ? 12.070 7.355 -1.192 1.00 84.31 112 LYS A C 1
ATOM 892 O O . LYS A 1 112 ? 10.922 7.592 -0.846 1.00 84.31 112 LYS A O 1
ATOM 897 N N . LEU A 1 113 ? 13.094 7.297 -0.340 1.00 78.44 113 LEU A N 1
ATOM 898 C CA . LEU A 1 113 ? 12.964 7.579 1.094 1.00 78.44 113 LEU A CA 1
ATOM 899 C C . LEU A 1 113 ? 12.697 9.061 1.389 1.00 78.44 113 LEU A C 1
ATOM 901 O O . LEU A 1 113 ? 12.150 9.376 2.439 1.00 78.44 113 LEU A O 1
ATOM 905 N N . ASN A 1 114 ? 13.043 9.949 0.456 1.00 75.75 114 ASN A N 1
ATOM 906 C CA . ASN A 1 114 ? 12.714 11.373 0.494 1.00 75.75 114 ASN A CA 1
ATOM 907 C C . ASN A 1 114 ? 11.371 11.689 -0.199 1.00 75.75 114 ASN A C 1
ATOM 909 O O . ASN A 1 114 ? 11.135 12.838 -0.569 1.00 75.75 114 ASN A O 1
ATOM 913 N N . ASP A 1 115 ? 10.527 10.676 -0.425 1.00 72.19 115 ASP A N 1
ATOM 914 C CA . ASP A 1 115 ? 9.216 10.787 -1.077 1.00 72.19 115 ASP A CA 1
ATOM 915 C C . ASP A 1 115 ? 9.253 11.409 -2.491 1.00 72.19 115 ASP A C 1
ATOM 917 O O . ASP A 1 115 ? 8.267 11.972 -2.975 1.00 72.19 115 ASP A O 1
ATOM 921 N N . GLU A 1 116 ? 10.378 11.281 -3.206 1.00 79.81 116 GLU A N 1
ATOM 922 C CA . GLU A 1 116 ? 10.489 11.777 -4.577 1.00 79.81 116 GLU A CA 1
ATOM 923 C C . GLU A 1 116 ? 9.621 10.941 -5.531 1.00 79.81 116 GLU A C 1
ATOM 925 O O . GLU A 1 116 ? 9.794 9.727 -5.703 1.00 79.81 116 GLU A O 1
ATOM 930 N N . ILE A 1 117 ? 8.686 11.620 -6.195 1.00 79.62 117 ILE A N 1
ATOM 931 C CA . ILE A 1 117 ? 7.762 11.031 -7.162 1.00 79.62 117 ILE A CA 1
ATOM 932 C C . ILE A 1 117 ? 8.325 11.187 -8.575 1.00 79.62 117 ILE A C 1
ATOM 934 O O . ILE A 1 117 ? 8.660 12.289 -9.007 1.00 79.62 117 ILE A O 1
ATOM 938 N N . LEU A 1 118 ? 8.372 10.083 -9.331 1.00 84.94 118 LEU A N 1
ATOM 939 C CA . LEU A 1 118 ? 8.744 10.126 -10.745 1.00 84.94 118 LEU A CA 1
ATOM 940 C C . LEU A 1 118 ? 7.778 11.035 -11.527 1.00 84.94 118 LEU A C 1
ATOM 942 O O . LEU A 1 118 ? 6.559 10.857 -11.429 1.00 84.94 118 LEU A O 1
ATOM 946 N N . PRO A 1 119 ? 8.294 11.967 -12.348 1.00 87.62 119 PRO A N 1
ATOM 947 C CA . PRO A 1 119 ? 7.453 12.874 -13.112 1.00 87.62 119 PRO A CA 1
ATOM 948 C C . PRO A 1 119 ? 6.685 12.132 -14.209 1.00 87.62 119 PRO A C 1
ATOM 950 O O . PRO A 1 119 ? 7.067 11.038 -14.647 1.00 87.62 119 PRO A O 1
ATOM 953 N N . ARG A 1 120 ? 5.615 12.772 -14.692 1.00 90.69 120 ARG A N 1
ATOM 954 C CA . ARG A 1 120 ? 4.839 12.300 -15.841 1.00 90.69 120 ARG A CA 1
ATOM 955 C C . ARG A 1 120 ? 5.741 12.184 -17.078 1.00 90.69 120 ARG A C 1
ATOM 957 O O . ARG A 1 120 ? 6.325 13.193 -17.470 1.00 90.69 120 ARG A O 1
ATOM 964 N N . PRO A 1 121 ? 5.815 11.013 -17.735 1.00 91.69 121 PRO A N 1
ATOM 965 C CA . PRO A 1 121 ? 6.491 10.892 -19.023 1.00 91.69 121 PRO A CA 1
ATOM 966 C C . PRO A 1 121 ? 5.850 11.794 -20.081 1.00 91.69 121 PRO A C 1
ATOM 968 O O . PRO A 1 121 ? 4.624 11.907 -20.131 1.00 91.69 121 PRO A O 1
ATOM 971 N N . TRP A 1 122 ? 6.660 12.384 -20.962 1.00 88.19 122 TRP A N 1
ATOM 972 C CA . TRP A 1 122 ? 6.177 13.284 -22.020 1.00 88.19 122 TRP A CA 1
ATOM 973 C C . TRP A 1 122 ? 5.112 12.629 -22.916 1.00 88.19 122 TRP A C 1
ATOM 975 O O . TRP A 1 122 ? 4.109 13.256 -23.246 1.00 88.19 122 TRP A O 1
ATOM 985 N N . MET A 1 123 ? 5.281 11.338 -23.216 1.00 87.75 123 MET A N 1
ATOM 986 C CA . MET A 1 123 ? 4.370 10.553 -24.060 1.00 87.75 123 MET A CA 1
ATOM 987 C C . MET A 1 123 ? 3.174 9.952 -23.314 1.00 87.75 123 MET A C 1
ATOM 989 O O . MET A 1 123 ? 2.326 9.310 -23.928 1.00 87.75 123 MET A O 1
ATOM 993 N N . CYS A 1 124 ? 3.086 10.134 -21.994 1.00 91.25 124 CYS A N 1
ATOM 994 C CA . CYS A 1 124 ? 1.992 9.576 -21.211 1.00 91.25 124 CYS A CA 1
ATOM 995 C C . CYS A 1 124 ? 0.674 10.244 -21.605 1.00 91.25 124 CYS A C 1
ATOM 997 O O . CYS A 1 124 ? 0.535 11.462 -21.459 1.00 91.25 124 CYS A O 1
ATOM 999 N N . ASP A 1 125 ? -0.318 9.453 -22.007 1.00 90.69 125 ASP A N 1
ATOM 1000 C CA . ASP A 1 125 ? -1.655 9.948 -22.321 1.00 90.69 125 ASP A CA 1
ATOM 1001 C C . ASP A 1 125 ? -2.289 10.671 -21.110 1.00 90.69 125 ASP A C 1
ATOM 1003 O O . ASP A 1 125 ? -2.087 10.297 -19.945 1.00 90.69 125 ASP A O 1
ATOM 1007 N N . ARG A 1 126 ? -3.052 11.741 -21.379 1.00 88.19 126 ARG A N 1
ATOM 1008 C CA . ARG A 1 126 ? -3.728 12.551 -20.348 1.00 88.19 126 ARG A CA 1
ATOM 1009 C C . ARG A 1 126 ? -4.807 11.773 -19.589 1.00 88.19 126 ARG A C 1
ATOM 1011 O O . ARG A 1 126 ? -5.099 12.147 -18.459 1.00 88.19 126 ARG A O 1
ATOM 1018 N N . GLN A 1 127 ? -5.374 10.723 -20.174 1.00 90.12 127 GLN A N 1
ATOM 1019 C CA . GLN A 1 127 ? -6.379 9.856 -19.556 1.00 90.12 127 GLN A CA 1
ATOM 1020 C C . GLN A 1 127 ? -5.747 8.810 -18.630 1.00 90.12 127 GLN A C 1
ATOM 1022 O O . GLN A 1 127 ? -6.358 8.411 -17.641 1.00 90.12 127 GLN A O 1
ATOM 1027 N N . ILE A 1 128 ? -4.502 8.405 -18.902 1.00 89.75 128 ILE A N 1
ATOM 1028 C CA . ILE A 1 128 ? -3.792 7.393 -18.110 1.00 89.75 128 ILE A CA 1
ATOM 1029 C C . ILE A 1 128 ? -3.134 8.008 -16.873 1.00 89.75 128 ILE A C 1
ATOM 1031 O O . ILE A 1 128 ? -3.172 7.416 -15.793 1.00 89.75 128 ILE A O 1
ATOM 1035 N N . TRP A 1 129 ? -2.575 9.218 -16.986 1.00 90.50 129 TRP A N 1
ATOM 1036 C CA . TRP A 1 129 ? -1.865 9.846 -15.866 1.00 90.50 129 TRP A CA 1
ATOM 1037 C C . TRP A 1 129 ? -2.698 9.991 -14.576 1.00 90.50 129 TRP A C 1
ATOM 1039 O O . TRP A 1 129 ? -2.159 9.700 -13.510 1.00 90.50 129 TRP A O 1
ATOM 1049 N N . PRO A 1 130 ? -3.995 10.363 -14.604 1.00 88.56 130 PRO A N 1
ATOM 1050 C CA . PRO A 1 130 ? -4.838 10.373 -13.408 1.00 88.56 130 PRO A CA 1
ATOM 1051 C C . PRO A 1 130 ? -4.958 9.005 -12.723 1.00 88.56 130 PRO A C 1
ATOM 1053 O O . PRO A 1 130 ? -5.012 8.943 -11.497 1.00 88.56 130 PRO A O 1
ATOM 1056 N N . ILE A 1 131 ? -4.958 7.910 -13.492 1.00 87.62 131 ILE A N 1
ATOM 1057 C CA . ILE A 1 131 ? -4.994 6.540 -12.959 1.00 87.62 131 ILE A CA 1
ATOM 1058 C C . ILE A 1 131 ? -3.673 6.236 -12.246 1.00 87.62 131 ILE A C 1
ATOM 1060 O O . ILE A 1 131 ? -3.680 5.812 -11.092 1.00 87.62 131 ILE A O 1
ATOM 1064 N N . ILE A 1 132 ? -2.541 6.542 -12.892 1.00 86.94 132 ILE A N 1
ATOM 1065 C CA . ILE A 1 132 ? -1.207 6.385 -12.292 1.00 86.94 132 ILE A CA 1
ATOM 1066 C C . ILE A 1 132 ? -1.089 7.244 -11.023 1.00 86.94 132 ILE A C 1
ATOM 1068 O O . ILE A 1 132 ? -0.613 6.768 -9.993 1.00 86.94 132 ILE A O 1
ATOM 1072 N N . LYS A 1 133 ? -1.569 8.494 -11.060 1.00 81.00 133 LYS A N 1
ATOM 1073 C CA . LYS A 1 133 ? -1.590 9.407 -9.910 1.00 81.00 133 LYS A CA 1
ATOM 1074 C C . LYS A 1 133 ? -2.433 8.860 -8.758 1.00 81.00 133 LYS A C 1
ATOM 1076 O O . LYS A 1 133 ? -1.998 8.918 -7.617 1.00 81.00 133 LYS A O 1
ATOM 1081 N N . LYS A 1 134 ? -3.581 8.243 -9.038 1.00 75.50 134 LYS A N 1
ATOM 1082 C CA . LYS A 1 134 ? -4.382 7.574 -8.004 1.00 75.50 134 LYS A CA 1
ATOM 1083 C C . LYS A 1 134 ? -3.612 6.429 -7.333 1.00 75.50 134 LYS A C 1
ATOM 1085 O O . LYS A 1 134 ? -3.739 6.244 -6.127 1.00 75.50 134 LYS A O 1
ATOM 1090 N N . CYS A 1 135 ? -2.783 5.693 -8.076 1.00 74.38 135 CYS A N 1
ATOM 1091 C CA . CYS A 1 135 ? -1.870 4.711 -7.486 1.00 74.38 135 CYS A CA 1
ATOM 1092 C C . CYS A 1 135 ? -0.728 5.373 -6.685 1.00 74.38 135 CYS A C 1
ATOM 1094 O O . CYS A 1 135 ? -0.320 4.817 -5.668 1.00 74.38 135 CYS A O 1
ATOM 1096 N N . PHE A 1 136 ? -0.227 6.552 -7.100 1.00 67.12 136 PHE A N 1
ATOM 1097 C CA . PHE A 1 136 ? 0.701 7.364 -6.289 1.00 67.12 136 PHE A CA 1
ATOM 1098 C C . PHE A 1 136 ? 0.087 7.712 -4.939 1.00 67.12 136 PHE A C 1
ATOM 1100 O O . PHE A 1 136 ? 0.739 7.495 -3.924 1.00 67.12 136 PHE A O 1
ATOM 1107 N N . ASP A 1 137 ? -1.158 8.179 -4.947 1.00 63.56 137 ASP A N 1
ATOM 1108 C CA . ASP A 1 137 ? -1.905 8.531 -3.749 1.00 63.56 137 ASP A CA 1
ATOM 1109 C C . ASP A 1 137 ? -2.100 7.294 -2.857 1.00 63.56 137 ASP A C 1
ATOM 1111 O O . ASP A 1 137 ? -1.621 7.260 -1.734 1.00 63.56 137 ASP A O 1
ATOM 1115 N N . LEU A 1 138 ? -2.682 6.204 -3.358 1.00 62.16 138 LEU A N 1
ATOM 1116 C CA . LEU A 1 138 ? -2.926 5.006 -2.538 1.00 62.16 138 LEU A CA 1
ATOM 1117 C C . LEU A 1 138 ? -1.669 4.455 -1.837 1.00 62.16 138 LEU A C 1
ATOM 1119 O O . LEU A 1 138 ? -1.784 3.970 -0.717 1.00 62.16 138 LEU A O 1
ATOM 1123 N N . ALA A 1 139 ? -0.492 4.565 -2.459 1.00 57.25 139 ALA A N 1
ATOM 1124 C CA . ALA A 1 139 ? 0.773 4.127 -1.870 1.00 57.25 139 ALA A CA 1
ATOM 1125 C C . ALA A 1 139 ? 1.429 5.173 -0.941 1.00 57.25 139 ALA A C 1
ATOM 1127 O O . ALA A 1 139 ? 2.111 4.797 0.005 1.00 57.25 139 ALA A O 1
ATOM 1128 N N . SER A 1 140 ? 1.236 6.478 -1.178 1.00 53.38 140 SER A N 1
ATOM 1129 C CA . SER A 1 140 ? 1.789 7.558 -0.335 1.00 53.38 140 SER A CA 1
ATOM 1130 C C . SER A 1 140 ? 0.973 7.819 0.933 1.00 53.38 140 SER A C 1
ATOM 1132 O O . SER A 1 140 ? 1.434 8.468 1.867 1.00 53.38 140 SER A O 1
ATOM 1134 N N . HIS A 1 141 ? -0.251 7.301 0.986 1.00 53.16 141 HIS A N 1
ATOM 1135 C CA . HIS A 1 141 ? -1.229 7.566 2.036 1.00 53.16 141 HIS A CA 1
ATOM 1136 C C . HIS A 1 141 ? -0.979 6.814 3.354 1.00 53.16 141 HIS A C 1
ATOM 1138 O O . HIS A 1 141 ? -1.866 6.772 4.193 1.00 53.16 141 HIS A O 1
ATOM 1144 N N . PHE A 1 142 ? 0.206 6.250 3.580 1.00 62.97 142 PHE A N 1
ATOM 1145 C CA . PHE A 1 142 ? 0.543 5.594 4.851 1.00 62.97 142 PHE A CA 1
ATOM 1146 C C . PHE A 1 142 ? 1.338 6.480 5.805 1.00 62.97 142 PHE A C 1
ATOM 1148 O O . PHE A 1 142 ? 1.637 6.052 6.917 1.00 62.97 142 PHE A O 1
ATOM 1155 N N . GLN A 1 143 ? 1.654 7.713 5.408 1.00 71.56 143 GLN A N 1
ATOM 1156 C CA . GLN A 1 143 ? 2.236 8.714 6.292 1.00 71.56 143 GLN A CA 1
ATOM 1157 C C . GLN A 1 143 ? 1.440 10.011 6.195 1.00 71.56 143 GLN A C 1
ATOM 1159 O O . GLN A 1 143 ? 1.491 10.728 5.201 1.00 71.56 143 GLN A O 1
ATOM 1164 N N . TYR A 1 144 ? 0.693 10.292 7.249 1.00 81.50 144 TYR A N 1
ATOM 1165 C CA . TYR A 1 144 ? -0.056 11.523 7.445 1.00 81.50 144 TYR A CA 1
ATOM 1166 C C . TYR A 1 144 ? 0.686 12.431 8.413 1.00 81.50 144 TYR A C 1
ATOM 1168 O O . TYR A 1 144 ? 1.517 11.966 9.190 1.00 81.50 144 TYR A O 1
ATOM 1176 N N . VAL A 1 145 ? 0.360 13.717 8.419 1.00 84.25 145 VAL A N 1
ATOM 1177 C CA . VAL A 1 145 ? 0.903 14.669 9.388 1.00 84.25 145 VAL A CA 1
ATOM 1178 C C . VAL A 1 145 ? -0.222 15.239 10.244 1.00 84.25 145 VAL A C 1
ATOM 1180 O O . VAL A 1 145 ? -1.242 15.720 9.731 1.00 84.25 145 VAL A O 1
ATOM 1183 N N . LEU A 1 146 ? -0.041 15.185 11.565 1.00 88.06 146 LEU A N 1
ATOM 1184 C CA . LEU A 1 146 ? -0.990 15.751 12.517 1.00 88.06 146 LEU A CA 1
ATOM 1185 C C . LEU A 1 146 ? -1.074 17.273 12.326 1.00 88.06 146 LEU A C 1
ATOM 1187 O O . LEU A 1 146 ? -0.061 17.953 12.199 1.00 88.06 146 LEU A O 1
ATOM 1191 N N . GLY A 1 147 ? -2.292 17.809 12.264 1.00 85.00 147 GLY A N 1
ATOM 1192 C CA . GLY A 1 147 ? -2.546 19.230 12.011 1.00 85.00 147 GLY A CA 1
ATOM 1193 C C . GLY A 1 147 ? -2.491 19.646 10.535 1.00 85.00 147 GLY A C 1
ATOM 1194 O O . GLY A 1 147 ? -2.928 20.749 10.216 1.00 85.00 147 GLY A O 1
ATOM 1195 N N . ILE A 1 148 ? -2.025 18.777 9.627 1.00 83.75 148 ILE A N 1
ATOM 1196 C CA . ILE A 1 148 ? -2.041 19.023 8.172 1.00 83.75 148 ILE A CA 1
ATOM 1197 C C . ILE A 1 148 ? -3.075 18.132 7.485 1.00 83.75 148 ILE A C 1
ATOM 1199 O O . ILE A 1 148 ? -3.981 18.631 6.814 1.00 83.75 148 ILE A O 1
ATOM 1203 N N . ASP A 1 149 ? -2.956 16.817 7.666 1.00 82.31 149 ASP A N 1
ATOM 1204 C CA . ASP A 1 149 ? -3.847 15.830 7.051 1.00 82.31 149 ASP A CA 1
ATOM 1205 C C . ASP A 1 149 ? -4.994 15.444 7.982 1.00 82.31 149 ASP A C 1
ATOM 1207 O O . ASP A 1 149 ? -6.111 15.167 7.532 1.00 82.31 149 ASP A O 1
ATOM 1211 N N . VAL A 1 150 ? -4.700 15.403 9.283 1.00 88.19 150 VAL A N 1
ATOM 1212 C CA . VAL A 1 150 ? -5.545 14.799 10.314 1.00 88.19 150 VAL A CA 1
ATOM 1213 C C . VAL A 1 150 ? -5.651 15.745 11.496 1.00 88.19 150 VAL A C 1
ATOM 1215 O O . VAL A 1 150 ? -4.646 16.255 11.992 1.00 88.19 150 VAL A O 1
ATOM 1218 N N . LYS A 1 151 ? -6.876 15.953 11.968 1.00 91.56 151 LYS A N 1
ATOM 1219 C CA . LYS A 1 151 ? -7.174 16.720 13.171 1.00 91.56 151 LYS A CA 1
ATOM 1220 C C . LYS A 1 151 ? -7.554 15.758 14.289 1.00 91.56 151 LYS A C 1
ATOM 1222 O O . LYS A 1 151 ? -8.518 15.009 14.156 1.00 91.56 151 LYS A O 1
ATOM 1227 N N . MET A 1 152 ? -6.789 15.782 15.376 1.00 92.62 152 MET A N 1
ATOM 1228 C CA . MET A 1 152 ? -7.137 15.086 16.614 1.00 92.62 152 MET A CA 1
ATOM 1229 C C . MET A 1 152 ? -8.206 15.887 17.362 1.00 92.62 152 MET A C 1
ATOM 1231 O O . MET A 1 152 ? -8.047 17.093 17.551 1.00 92.62 152 MET A O 1
ATOM 1235 N N . ASN A 1 153 ? -9.269 15.205 17.778 1.00 92.75 153 ASN A N 1
ATOM 1236 C CA . ASN A 1 153 ? -10.387 15.766 18.529 1.00 92.75 153 ASN A CA 1
ATOM 1237 C C . ASN A 1 153 ? -10.411 15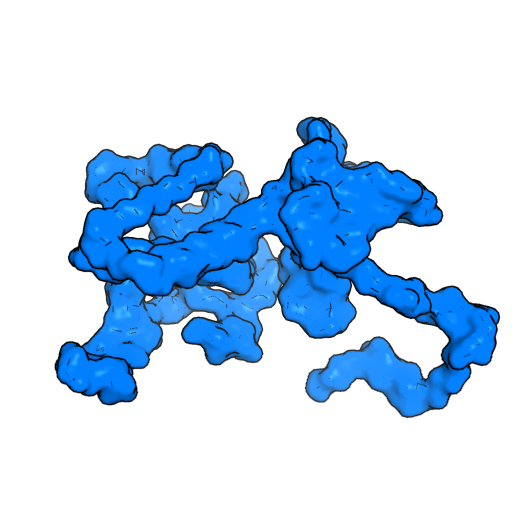.137 19.938 1.00 92.75 153 ASN A C 1
ATOM 1239 O O . ASN A 1 153 ? -9.388 15.098 20.626 1.00 92.75 153 ASN A O 1
ATOM 1243 N N . ASP A 1 154 ? -11.571 14.649 20.379 1.00 93.06 154 ASP A N 1
ATOM 1244 C CA . ASP A 1 154 ? -11.779 14.179 21.745 1.00 93.06 154 ASP A CA 1
ATOM 1245 C C . ASP A 1 154 ? -11.038 12.879 22.048 1.00 93.06 154 ASP A C 1
ATOM 1247 O O . ASP A 1 154 ? -11.054 11.919 21.271 1.00 93.06 154 ASP A O 1
ATOM 1251 N N . ARG A 1 155 ? -10.441 12.815 23.240 1.00 94.88 155 ARG A N 1
ATOM 1252 C CA . ARG A 1 155 ? -9.898 11.570 23.781 1.00 94.88 155 ARG A CA 1
ATOM 1253 C C . ARG A 1 155 ? -11.046 10.618 24.107 1.00 94.88 155 ARG A C 1
ATOM 1255 O O . ARG A 1 155 ? -11.947 10.969 24.861 1.00 94.88 155 ARG A O 1
ATOM 1262 N N . LEU A 1 156 ? -10.967 9.396 23.594 1.00 91.31 156 LEU A N 1
ATOM 1263 C CA . LEU A 1 156 ? -11.947 8.341 23.838 1.00 91.31 156 LEU A CA 1
ATOM 1264 C C . LEU A 1 156 ? -11.601 7.547 25.099 1.00 91.31 156 LEU A C 1
ATOM 1266 O O . LEU A 1 156 ? -12.308 7.601 26.100 1.00 91.31 156 LEU A O 1
ATOM 1270 N N . TYR A 1 157 ? -10.506 6.791 25.056 1.00 92.06 157 TYR A N 1
ATOM 1271 C CA . TYR A 1 157 ? -10.042 5.962 26.168 1.00 92.06 157 TYR A CA 1
ATOM 1272 C C . TYR A 1 157 ? -8.551 5.650 26.017 1.00 92.06 157 TYR A C 1
ATOM 1274 O O . TYR A 1 157 ? -7.929 5.975 25.006 1.00 92.06 157 TYR A O 1
ATOM 1282 N N . GLY A 1 158 ? -7.950 5.028 27.031 1.00 91.38 158 GLY A N 1
ATOM 1283 C CA . GLY A 1 158 ? -6.586 4.519 26.936 1.00 91.38 158 GLY A CA 1
ATOM 1284 C C . GLY A 1 158 ? -6.419 3.195 27.667 1.00 91.38 158 GLY A C 1
ATOM 1285 O O . GLY A 1 158 ? -7.076 2.958 28.681 1.00 91.38 158 GLY A O 1
ATOM 1286 N N . ARG A 1 159 ? -5.570 2.316 27.131 1.00 89.44 159 ARG A N 1
ATOM 1287 C CA . ARG A 1 159 ? -5.312 0.987 27.692 1.00 89.44 159 ARG A CA 1
ATOM 1288 C C . ARG A 1 159 ? -3.955 0.454 27.231 1.00 89.44 159 ARG A C 1
ATOM 1290 O O . ARG A 1 159 ? -3.656 0.525 26.047 1.00 89.44 159 ARG A O 1
ATOM 1297 N N . TYR A 1 160 ? -3.169 -0.098 28.160 1.00 89.25 160 TYR A N 1
ATOM 1298 C CA . TYR A 1 160 ? -1.868 -0.743 27.893 1.00 89.25 160 TYR A CA 1
ATOM 1299 C C . TYR A 1 160 ? -0.907 0.092 27.025 1.00 89.25 160 TYR A C 1
ATOM 1301 O O . TYR A 1 160 ? -0.297 -0.422 26.100 1.00 89.25 160 TYR A O 1
ATOM 1309 N N . GLY A 1 161 ? -0.798 1.396 27.294 1.00 89.56 161 GLY A N 1
ATOM 1310 C CA . GLY A 1 161 ? 0.065 2.292 26.511 1.00 89.56 161 GLY A CA 1
ATOM 1311 C C . GLY A 1 161 ? -0.555 2.810 25.208 1.00 89.56 161 GLY A C 1
ATOM 1312 O O . GLY A 1 161 ? 0.029 3.683 24.580 1.00 89.56 161 GLY A O 1
ATOM 1313 N N . HIS A 1 162 ? -1.756 2.368 24.828 1.00 93.38 162 HIS A N 1
ATOM 1314 C CA . HIS A 1 162 ? -2.507 2.927 23.700 1.00 93.38 162 HIS A CA 1
ATOM 1315 C C . HIS A 1 162 ? -3.489 3.996 24.169 1.00 93.38 162 HIS A C 1
ATOM 1317 O O . HIS A 1 162 ? -4.211 3.788 25.148 1.00 93.38 162 HIS A O 1
ATOM 1323 N N . ILE A 1 163 ? -3.561 5.121 23.461 1.00 94.69 163 ILE A N 1
ATOM 1324 C CA . ILE A 1 163 ? -4.551 6.175 23.694 1.00 94.69 163 ILE A CA 1
ATOM 1325 C C . ILE A 1 163 ? -5.317 6.424 22.400 1.00 94.69 163 ILE A C 1
ATOM 1327 O O . ILE A 1 163 ? -4.721 6.674 21.358 1.00 94.69 163 ILE A O 1
ATOM 1331 N N . TYR A 1 164 ? -6.639 6.361 22.485 1.00 94.94 164 TYR A N 1
ATOM 1332 C CA . TYR A 1 164 ? -7.550 6.461 21.354 1.00 94.94 164 TYR A CA 1
ATOM 1333 C C . TYR A 1 164 ? -8.221 7.829 21.363 1.00 94.94 164 TYR A C 1
ATOM 1335 O O . TYR A 1 164 ? -8.683 8.292 22.410 1.00 94.94 164 TYR A O 1
ATOM 1343 N N . TYR A 1 165 ? -8.309 8.446 20.193 1.00 95.31 165 TYR A N 1
ATOM 1344 C CA . TYR A 1 165 ? -8.934 9.740 19.971 1.00 95.31 165 TYR A CA 1
ATOM 1345 C C . TYR A 1 165 ? -9.902 9.654 18.797 1.00 95.31 165 TYR A C 1
ATOM 1347 O O . TYR A 1 165 ? -9.622 8.993 17.794 1.00 95.31 165 TYR A O 1
ATOM 1355 N N . ASN A 1 166 ? -11.011 10.379 18.898 1.00 94.56 166 ASN A N 1
ATOM 1356 C CA . ASN A 1 166 ? -11.756 10.776 17.716 1.00 94.56 166 ASN A CA 1
ATOM 1357 C C . ASN A 1 166 ? -10.867 11.689 16.870 1.00 94.56 166 ASN A C 1
ATOM 1359 O O . ASN A 1 166 ? -10.156 12.547 17.398 1.00 94.56 166 ASN A O 1
ATOM 1363 N N . ALA A 1 167 ? -10.917 11.515 15.558 1.00 93.88 167 ALA A N 1
ATOM 1364 C CA . ALA A 1 167 ? -10.192 12.357 14.629 1.00 93.88 167 ALA A CA 1
ATOM 1365 C C . ALA A 1 167 ? -10.966 12.533 13.319 1.00 93.88 167 ALA A C 1
ATOM 1367 O O . ALA A 1 167 ? -11.891 11.782 12.991 1.00 93.88 167 ALA A O 1
ATOM 1368 N N . GLU A 1 168 ? -10.564 13.543 12.560 1.00 91.56 168 GLU A N 1
ATOM 1369 C CA . GLU A 1 168 ? -11.168 13.901 11.281 1.00 91.56 168 GLU A CA 1
ATOM 1370 C C . GLU A 1 168 ? -10.089 14.181 10.241 1.00 91.56 168 GLU A C 1
ATOM 1372 O O . GLU A 1 168 ? -8.988 14.645 10.553 1.00 91.56 168 GLU A O 1
ATOM 1377 N N . TRP A 1 169 ? -10.419 13.928 8.978 1.00 86.94 169 TRP A N 1
ATOM 1378 C CA . TRP A 1 169 ? -9.587 14.365 7.867 1.00 86.94 169 TRP A CA 1
ATOM 1379 C C . TRP A 1 169 ? -9.771 15.865 7.632 1.00 86.94 169 TRP A C 1
ATOM 1381 O O . TRP A 1 169 ? -10.897 16.334 7.509 1.00 86.94 169 TRP A O 1
ATOM 1391 N N . ILE A 1 170 ? -8.678 16.619 7.492 1.00 82.19 170 ILE A N 1
ATOM 1392 C CA . ILE A 1 170 ? -8.752 18.084 7.329 1.00 82.19 170 ILE A CA 1
ATOM 1393 C C . ILE A 1 170 ? -9.175 18.480 5.907 1.00 82.19 170 ILE A C 1
ATOM 1395 O O . ILE A 1 170 ? -9.944 19.417 5.719 1.00 82.19 170 ILE A O 1
ATOM 1399 N N . ARG A 1 171 ? -8.663 17.784 4.884 1.00 69.94 171 ARG A N 1
ATOM 1400 C CA . ARG A 1 171 ? -8.885 18.131 3.461 1.00 69.94 171 ARG A CA 1
ATOM 1401 C C . ARG A 1 171 ? -9.560 17.036 2.644 1.00 69.94 171 ARG A C 1
ATOM 1403 O O . ARG A 1 171 ? -9.803 17.219 1.453 1.00 69.94 171 ARG A O 1
ATOM 1410 N N . LYS A 1 172 ? -9.833 15.878 3.247 1.00 61.34 172 LYS A N 1
ATOM 1411 C CA . LYS A 1 172 ? -10.529 14.785 2.565 1.00 61.34 172 LYS A CA 1
ATOM 1412 C C . LYS A 1 172 ? -12.000 14.860 2.938 1.00 61.34 172 LYS A C 1
ATOM 1414 O O . LYS A 1 172 ? -12.325 14.947 4.113 1.00 61.34 172 LYS A O 1
ATOM 1419 N N . ASN A 1 173 ? -12.873 14.776 1.938 1.00 53.31 173 ASN A N 1
ATOM 1420 C CA . ASN A 1 173 ? -14.326 14.701 2.107 1.00 53.31 173 ASN A CA 1
ATOM 1421 C C . ASN A 1 173 ? -14.726 13.303 2.640 1.00 53.31 173 ASN A C 1
ATOM 1423 O O . ASN A 1 173 ? -15.418 12.541 1.967 1.00 53.31 173 ASN A O 1
ATOM 1427 N N . LYS A 1 174 ? -14.131 12.888 3.766 1.00 57.66 174 LYS A N 1
ATOM 1428 C CA . LYS A 1 174 ? -14.107 11.507 4.258 1.00 57.66 174 LYS A CA 1
ATOM 1429 C C . LYS A 1 174 ? -14.608 11.404 5.696 1.00 57.66 174 LYS A C 1
ATOM 1431 O O . LYS A 1 174 ? -14.428 12.308 6.501 1.00 57.66 174 LYS A O 1
ATOM 1436 N N . SER A 1 175 ? -15.190 10.237 5.958 1.00 66.00 175 SER A N 1
ATOM 1437 C CA . SER A 1 175 ? -15.736 9.714 7.211 1.00 66.00 175 SER A CA 1
ATOM 1438 C C . SER A 1 175 ? -14.849 9.943 8.441 1.00 66.00 175 SER A C 1
ATOM 1440 O O . SER A 1 175 ? -13.627 10.039 8.317 1.00 66.00 175 SER A O 1
ATOM 1442 N N . SER A 1 176 ? -15.471 9.951 9.625 1.00 81.31 176 SER A N 1
ATOM 1443 C CA . SER A 1 176 ? -14.793 9.962 10.928 1.00 81.31 176 SER A CA 1
ATOM 1444 C C . SER A 1 176 ? -13.734 8.863 11.022 1.00 81.31 176 SER A C 1
ATOM 1446 O O . SER A 1 176 ? -13.910 7.780 10.461 1.00 81.31 176 SER A O 1
ATOM 1448 N N . ILE A 1 177 ? -12.645 9.134 11.737 1.00 92.00 177 ILE A N 1
ATOM 1449 C CA . ILE A 1 177 ? -11.528 8.205 11.934 1.00 92.00 177 ILE A CA 1
ATOM 1450 C C . ILE A 1 177 ? -11.145 8.122 13.408 1.00 92.00 177 ILE A C 1
ATOM 1452 O O . ILE A 1 177 ? -11.484 8.995 14.207 1.00 92.00 177 ILE A O 1
ATOM 1456 N N . ILE A 1 178 ? -10.419 7.063 13.755 1.00 94.94 178 ILE A N 1
ATOM 1457 C CA . ILE A 1 178 ? -9.841 6.884 15.084 1.00 94.94 178 ILE A CA 1
ATOM 1458 C C . ILE A 1 178 ? -8.336 7.082 14.979 1.00 94.94 178 ILE A C 1
ATOM 1460 O O . ILE A 1 178 ? -7.672 6.383 14.215 1.00 94.94 178 ILE A O 1
ATOM 1464 N N . LEU A 1 179 ? -7.804 8.032 15.743 1.00 95.06 179 LEU A N 1
ATOM 1465 C CA . LEU A 1 179 ? -6.368 8.227 15.904 1.00 95.06 179 LEU A CA 1
ATOM 1466 C C . LEU A 1 179 ? -5.905 7.471 17.148 1.00 95.06 179 LEU A C 1
ATOM 1468 O O . LEU A 1 179 ? -6.486 7.617 18.224 1.00 95.06 179 LEU A O 1
ATOM 1472 N N . ILE A 1 180 ? -4.850 6.679 17.004 1.00 95.25 180 ILE A N 1
ATOM 1473 C CA . ILE A 1 180 ? -4.277 5.883 18.085 1.00 95.25 180 ILE A CA 1
ATOM 1474 C C . ILE A 1 180 ? -2.851 6.353 18.311 1.00 95.25 180 ILE A C 1
ATOM 1476 O O . ILE A 1 180 ? -2.033 6.312 17.397 1.00 95.25 180 ILE A O 1
ATOM 1480 N N . VAL A 1 181 ? -2.564 6.787 19.534 1.00 94.94 181 VAL A N 1
ATOM 1481 C CA . VAL A 1 181 ? -1.218 7.109 20.008 1.00 94.94 181 VAL A CA 1
ATOM 1482 C C . VAL A 1 181 ? -0.684 5.897 20.760 1.00 94.94 181 VAL A C 1
ATOM 1484 O O . VAL A 1 181 ? -1.314 5.439 21.717 1.00 94.94 181 VAL A O 1
ATOM 1487 N N . ILE A 1 182 ? 0.461 5.375 20.324 1.00 94.00 182 ILE A N 1
ATOM 1488 C CA . ILE A 1 182 ? 1.098 4.187 20.890 1.00 94.00 182 ILE A CA 1
ATOM 1489 C C . ILE A 1 182 ? 2.322 4.626 21.691 1.00 94.00 182 ILE A C 1
ATOM 1491 O O . ILE A 1 182 ? 3.324 5.068 21.134 1.00 94.00 182 ILE A O 1
ATOM 1495 N N . ASN A 1 183 ? 2.225 4.489 23.011 1.00 90.62 183 ASN A N 1
ATOM 1496 C CA . ASN A 1 183 ? 3.259 4.841 23.981 1.00 90.62 183 ASN A CA 1
ATOM 1497 C C . ASN A 1 183 ? 3.778 3.569 24.664 1.00 90.62 183 ASN A C 1
ATOM 1499 O O . ASN A 1 183 ? 3.653 3.398 25.878 1.00 90.62 183 ASN A O 1
ATOM 1503 N N . THR A 1 184 ? 4.304 2.647 23.863 1.00 86.00 184 THR A N 1
ATOM 1504 C CA . THR A 1 184 ? 4.918 1.395 24.321 1.00 86.00 184 THR A CA 1
ATOM 1505 C C . THR A 1 184 ? 6.393 1.381 23.919 1.00 86.00 184 THR A C 1
ATOM 1507 O O . THR A 1 184 ? 6.799 2.065 22.982 1.00 86.00 184 THR A O 1
ATOM 1510 N N . GLU A 1 185 ? 7.219 0.571 24.583 1.00 85.88 185 GLU A N 1
ATOM 1511 C CA . GLU A 1 185 ? 8.616 0.359 2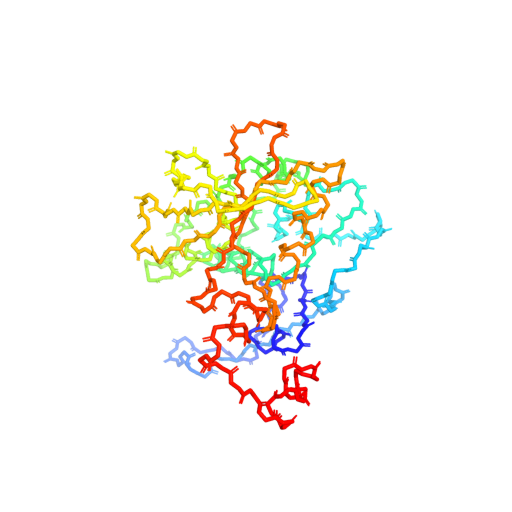4.154 1.00 85.88 185 GLU A CA 1
ATOM 1512 C C . GLU A 1 185 ? 8.718 -0.284 22.758 1.00 85.88 185 GLU A C 1
ATOM 1514 O O . GLU A 1 185 ? 9.777 -0.271 22.136 1.00 85.88 185 GLU A O 1
ATOM 1519 N N . ARG A 1 186 ? 7.612 -0.848 22.258 1.00 84.44 186 ARG A N 1
ATOM 1520 C CA . ARG A 1 186 ? 7.504 -1.520 20.959 1.00 84.44 186 ARG A CA 1
ATOM 1521 C C . ARG A 1 186 ? 6.620 -0.752 19.981 1.00 84.44 186 ARG A C 1
ATOM 1523 O O . ARG A 1 186 ? 6.119 -1.346 19.035 1.00 84.44 186 ARG A O 1
ATOM 1530 N N . ALA A 1 187 ? 6.448 0.553 20.179 1.00 84.69 187 ALA A N 1
ATOM 1531 C CA . ALA A 1 187 ? 5.429 1.321 19.476 1.00 84.69 187 ALA A CA 1
ATOM 1532 C C . ALA A 1 187 ? 5.511 1.221 17.944 1.00 84.69 187 ALA A C 1
ATOM 1534 O O . ALA A 1 187 ? 4.495 1.023 17.281 1.00 84.69 187 ALA A O 1
ATOM 1535 N N . GLU A 1 188 ? 6.721 1.279 17.385 1.00 76.50 188 GLU A N 1
ATOM 1536 C CA . GLU A 1 188 ? 6.953 1.113 15.944 1.00 76.50 188 GLU A CA 1
ATOM 1537 C C . GLU A 1 188 ? 6.569 -0.287 15.448 1.00 76.50 188 GLU A C 1
ATOM 1539 O O . GLU A 1 188 ? 5.971 -0.433 14.381 1.00 76.50 188 GLU A O 1
ATOM 1544 N N . HIS A 1 189 ? 6.884 -1.321 16.232 1.00 74.25 189 HIS A N 1
ATOM 1545 C CA . HIS A 1 189 ? 6.526 -2.699 15.912 1.00 74.25 189 HIS A CA 1
ATOM 1546 C C . HIS A 1 189 ? 5.009 -2.903 15.973 1.00 74.25 189 HIS A C 1
ATOM 1548 O O . HIS A 1 189 ? 4.440 -3.450 15.031 1.00 74.25 189 HIS A O 1
ATOM 1554 N N . ASP A 1 190 ? 4.355 -2.402 17.024 1.00 81.75 190 ASP A N 1
ATOM 1555 C CA . ASP A 1 190 ? 2.900 -2.463 17.186 1.00 81.75 190 ASP A CA 1
ATOM 1556 C C . ASP A 1 190 ? 2.197 -1.771 16.001 1.00 81.75 190 ASP A C 1
ATOM 1558 O O . ASP A 1 190 ? 1.261 -2.315 15.409 1.00 81.75 190 ASP A O 1
ATOM 1562 N N . ALA A 1 191 ? 2.685 -0.595 15.590 1.00 81.88 191 ALA A N 1
ATOM 1563 C CA . ALA A 1 191 ? 2.130 0.145 14.462 1.00 81.88 191 ALA A CA 1
ATOM 1564 C C . ALA A 1 191 ? 2.350 -0.551 13.109 1.00 81.88 191 ALA A C 1
ATOM 1566 O O . ALA A 1 191 ? 1.422 -0.599 12.297 1.00 81.88 191 ALA A O 1
ATOM 1567 N N . SER A 1 192 ? 3.540 -1.119 12.876 1.00 70.00 192 SER A N 1
ATOM 1568 C CA . SER A 1 192 ? 3.824 -1.934 11.683 1.00 70.00 192 SER A CA 1
ATOM 1569 C C . SER A 1 192 ? 2.868 -3.118 11.598 1.00 70.00 192 SER A C 1
ATOM 1571 O O . SER A 1 192 ? 2.241 -3.340 10.565 1.00 70.00 192 SER A O 1
ATOM 1573 N N . PHE A 1 193 ? 2.664 -3.814 12.716 1.00 76.25 193 PHE A N 1
ATOM 1574 C CA . PHE A 1 193 ? 1.789 -4.978 12.775 1.00 76.25 193 PHE A CA 1
ATOM 1575 C C . PHE A 1 193 ? 0.329 -4.632 12.430 1.00 76.25 193 PHE A C 1
ATOM 1577 O O . PHE A 1 193 ? -0.354 -5.365 11.715 1.00 76.25 193 PHE A O 1
ATOM 1584 N N . HIS A 1 194 ? -0.156 -3.464 12.860 1.00 81.94 194 HIS A N 1
ATOM 1585 C CA . HIS A 1 194 ? -1.485 -2.972 12.482 1.00 81.94 194 HIS A CA 1
ATOM 1586 C C . HIS A 1 194 ? -1.631 -2.634 10.995 1.00 81.94 194 HIS A C 1
ATOM 1588 O O . HIS A 1 194 ? -2.726 -2.773 10.441 1.00 81.94 194 HIS A O 1
ATOM 1594 N N . LEU A 1 195 ? -0.564 -2.155 10.358 1.00 72.06 195 LEU A N 1
ATOM 1595 C CA . LEU A 1 195 ? -0.544 -1.902 8.920 1.00 72.06 195 LEU A CA 1
ATOM 1596 C C . LEU A 1 195 ? -0.534 -3.202 8.124 1.00 72.06 195 LEU A C 1
ATOM 1598 O O . LEU A 1 195 ? -1.283 -3.325 7.157 1.00 72.06 195 LEU A O 1
ATOM 1602 N N . GLU A 1 196 ? 0.263 -4.171 8.569 1.00 62.88 196 GLU A N 1
ATOM 1603 C CA . GLU A 1 196 ? 0.382 -5.498 7.961 1.00 62.88 196 GLU A CA 1
ATOM 1604 C C . GLU A 1 196 ? -0.972 -6.214 7.905 1.00 62.88 196 GLU A C 1
ATOM 1606 O O . GLU A 1 196 ? -1.346 -6.774 6.878 1.00 62.88 196 GLU A O 1
ATOM 1611 N N . LEU A 1 197 ? -1.751 -6.136 8.985 1.00 71.75 197 LEU A N 1
ATOM 1612 C CA . LEU A 1 197 ? -3.037 -6.822 9.099 1.00 71.75 197 LEU A CA 1
ATOM 1613 C C . LEU A 1 197 ? -4.224 -6.076 8.457 1.00 71.75 197 LEU A C 1
ATOM 1615 O O . LEU A 1 197 ? -5.339 -6.601 8.422 1.00 71.75 197 LEU A O 1
ATOM 1619 N N . SER A 1 198 ? -4.006 -4.860 7.949 1.00 71.25 198 SER A N 1
ATOM 1620 C CA . SER A 1 198 ? -5.058 -3.932 7.498 1.00 71.25 198 SER A CA 1
ATOM 1621 C C . SER A 1 198 ? -5.887 -4.427 6.298 1.00 71.25 198 SER A C 1
ATOM 1623 O O . SER A 1 198 ? -6.989 -3.925 6.052 1.00 71.25 198 SER A O 1
ATOM 1625 N N . SER A 1 199 ? -5.373 -5.400 5.539 1.00 64.38 199 SER A N 1
ATOM 1626 C CA . SER A 1 199 ? -6.051 -5.997 4.379 1.00 64.38 199 SER A CA 1
ATOM 1627 C C . SER A 1 199 ? -7.079 -7.069 4.757 1.00 64.38 199 SER A C 1
ATOM 1629 O O . SER A 1 199 ? -7.927 -7.431 3.938 1.00 64.38 199 SER A O 1
ATOM 1631 N N . HIS A 1 200 ? -7.043 -7.592 5.986 1.00 73.00 200 HIS A N 1
ATOM 1632 C CA . HIS A 1 200 ? -7.890 -8.714 6.370 1.00 73.00 200 HIS A CA 1
ATOM 1633 C C . HIS A 1 200 ? -9.334 -8.278 6.672 1.00 73.00 200 HIS A C 1
ATOM 1635 O O . HIS A 1 200 ? -9.574 -7.412 7.509 1.00 73.00 200 HIS A O 1
ATOM 1641 N N . LYS A 1 201 ? -10.327 -8.959 6.074 1.00 78.31 201 LYS A N 1
ATOM 1642 C CA . LYS A 1 201 ? -11.768 -8.621 6.173 1.00 78.31 201 LYS A CA 1
ATOM 1643 C C . LYS A 1 201 ? -12.332 -8.509 7.600 1.00 78.31 201 LYS A C 1
ATOM 1645 O O . LYS A 1 201 ? -13.341 -7.840 7.806 1.00 78.31 201 LYS A O 1
ATOM 1650 N N . HIS A 1 202 ? -11.722 -9.191 8.571 1.00 86.50 202 HIS A N 1
ATOM 1651 C CA . HIS A 1 202 ? -12.158 -9.214 9.977 1.00 86.50 202 HIS A CA 1
ATOM 1652 C C . HIS A 1 202 ? -11.231 -8.439 10.923 1.00 86.50 202 HIS A C 1
ATOM 1654 O O . HIS A 1 202 ? -11.388 -8.527 12.139 1.00 86.50 202 HIS A O 1
ATOM 1660 N N . ILE A 1 203 ? -10.266 -7.694 10.382 1.00 85.75 203 ILE A N 1
ATOM 1661 C CA . ILE A 1 203 ? -9.389 -6.805 11.144 1.00 85.75 203 ILE A CA 1
ATOM 1662 C C . ILE A 1 203 ? -9.745 -5.370 10.763 1.00 85.75 203 ILE A C 1
ATOM 1664 O O . ILE A 1 203 ? -10.101 -5.082 9.622 1.00 85.75 203 ILE A O 1
ATOM 1668 N N . VAL A 1 204 ? -9.721 -4.463 11.741 1.00 87.75 204 VAL A N 1
ATOM 1669 C CA . VAL A 1 204 ? -10.022 -3.055 11.481 1.00 87.75 204 VAL A CA 1
ATOM 1670 C C . VAL A 1 204 ? -9.017 -2.489 10.481 1.00 87.75 204 VAL A C 1
ATOM 1672 O O . VAL A 1 204 ? -7.809 -2.683 10.609 1.00 87.75 204 VAL A O 1
ATOM 1675 N N . HIS A 1 205 ? -9.527 -1.774 9.483 1.00 81.25 205 HIS A N 1
ATOM 1676 C CA . HIS A 1 205 ? -8.677 -1.168 8.476 1.00 81.25 205 HIS A CA 1
ATOM 1677 C C . HIS A 1 205 ? -7.830 -0.050 9.096 1.00 81.25 205 HIS A C 1
ATOM 1679 O O . HIS A 1 205 ? -8.368 0.920 9.641 1.00 81.25 205 HIS A O 1
ATOM 1685 N N . THR A 1 206 ? -6.512 -0.182 8.981 1.00 86.06 206 THR A N 1
ATOM 1686 C CA . THR A 1 206 ? -5.523 0.841 9.327 1.00 86.06 206 THR A CA 1
ATOM 1687 C C . THR A 1 206 ? -5.154 1.619 8.068 1.00 86.06 206 THR A C 1
ATOM 1689 O O . THR A 1 206 ? -4.612 1.058 7.115 1.00 86.06 206 THR A O 1
ATOM 1692 N N . PHE A 1 207 ? -5.433 2.921 8.068 1.00 80.38 207 PHE A N 1
ATOM 1693 C CA . PHE A 1 207 ? -5.202 3.803 6.927 1.00 80.38 207 PHE A CA 1
ATOM 1694 C C . PHE A 1 207 ? -3.745 4.241 6.771 1.00 80.38 207 PHE A C 1
ATOM 1696 O O . PHE A 1 207 ? -3.374 4.652 5.678 1.00 80.38 207 PHE A O 1
ATOM 1703 N N . GLY A 1 208 ? -2.960 4.257 7.852 1.00 82.75 208 GLY A N 1
ATOM 1704 C CA . GLY A 1 208 ? -1.604 4.806 7.841 1.00 82.75 208 GLY A CA 1
ATOM 1705 C C . GLY A 1 208 ? -1.077 5.219 9.207 1.00 82.75 208 GLY A C 1
ATOM 1706 O O . GLY A 1 208 ? -1.814 5.222 10.194 1.00 82.75 208 GLY A O 1
ATOM 1707 N N . LEU A 1 209 ? 0.199 5.597 9.231 1.00 85.94 209 LEU A N 1
ATOM 1708 C CA . LEU A 1 209 ? 0.878 6.253 10.343 1.00 85.94 209 LEU A CA 1
ATOM 1709 C C . LEU A 1 209 ? 0.645 7.762 10.312 1.00 85.94 209 LEU A C 1
ATOM 1711 O O . LEU A 1 209 ? 0.399 8.345 9.256 1.00 85.94 209 LEU A O 1
ATOM 1715 N N . VAL A 1 210 ? 0.785 8.402 11.468 1.00 88.56 210 VAL A N 1
ATOM 1716 C CA . VAL A 1 210 ? 0.731 9.858 11.613 1.00 88.56 210 VAL A CA 1
ATOM 1717 C C . VAL A 1 210 ? 2.021 10.351 12.247 1.00 88.56 210 VAL A C 1
ATOM 1719 O O . VAL A 1 210 ? 2.402 9.925 13.333 1.00 88.56 210 VAL A O 1
ATOM 1722 N N . LYS A 1 211 ? 2.683 11.281 11.570 1.00 83.88 211 LYS A N 1
ATOM 1723 C CA . LYS A 1 211 ? 3.818 12.040 12.079 1.00 83.88 211 LYS A CA 1
ATOM 1724 C C . LYS A 1 211 ? 3.302 13.217 12.904 1.00 83.88 211 LYS A C 1
ATOM 1726 O O . LYS A 1 211 ? 2.450 13.976 12.441 1.00 83.88 211 LYS A O 1
ATOM 1731 N N . ASN A 1 212 ? 3.845 13.377 14.104 1.00 83.50 212 ASN A N 1
ATOM 1732 C CA . ASN A 1 212 ? 3.617 14.544 14.956 1.00 83.50 212 ASN A CA 1
ATOM 1733 C C . ASN A 1 212 ? 4.946 15.016 15.563 1.00 83.50 212 ASN A C 1
ATOM 1735 O O . ASN A 1 212 ? 5.414 16.104 15.254 1.00 83.50 212 ASN A O 1
ATOM 1739 N N . ASP A 1 213 ? 5.594 14.148 16.338 1.00 74.75 213 ASP A N 1
ATOM 1740 C CA . ASP A 1 213 ? 6.934 14.343 16.902 1.00 74.75 213 ASP A CA 1
ATOM 1741 C C . ASP A 1 213 ? 7.747 13.041 16.740 1.00 74.75 213 ASP A C 1
ATOM 1743 O O . ASP A 1 213 ? 7.135 11.966 16.724 1.00 74.75 213 ASP A O 1
ATOM 1747 N N . PRO A 1 214 ? 9.094 13.068 16.636 1.00 64.75 214 PRO A N 1
ATOM 1748 C CA . PRO A 1 214 ? 9.906 11.861 16.454 1.00 64.75 214 PRO A CA 1
ATOM 1749 C C . PRO A 1 214 ? 9.753 10.824 17.570 1.00 64.75 214 PRO A C 1
ATOM 1751 O O . PRO A 1 214 ? 10.125 9.672 17.380 1.00 64.75 214 PRO A O 1
ATOM 1754 N N . ARG A 1 215 ? 9.226 11.214 18.739 1.00 68.31 215 ARG A N 1
ATOM 1755 C CA . ARG A 1 215 ? 8.999 10.306 19.872 1.00 68.31 215 ARG A CA 1
ATOM 1756 C C . ARG A 1 215 ? 7.605 9.689 19.900 1.00 68.31 215 ARG A C 1
ATOM 1758 O O . ARG A 1 215 ? 7.352 8.818 20.726 1.00 68.31 215 ARG A O 1
ATOM 1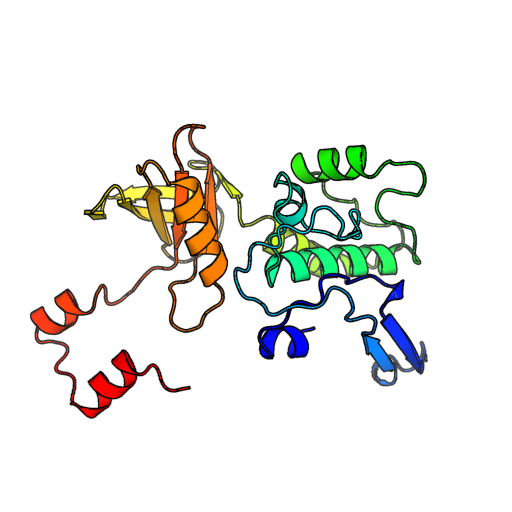765 N N . SER A 1 216 ? 6.691 10.148 19.048 1.00 79.00 216 SER A N 1
ATOM 1766 C CA . SER A 1 216 ? 5.310 9.673 19.033 1.00 79.00 216 SER A CA 1
ATOM 1767 C C . SER A 1 216 ? 5.071 8.744 17.853 1.00 79.00 216 SER A C 1
ATOM 1769 O O . SER A 1 216 ? 5.190 9.168 16.704 1.00 79.00 216 SER A O 1
ATOM 1771 N N . THR A 1 217 ? 4.663 7.507 18.130 1.00 87.50 217 THR A N 1
ATOM 1772 C CA . THR A 1 217 ? 4.118 6.625 17.096 1.00 87.50 217 THR A CA 1
ATOM 1773 C C . THR A 1 217 ? 2.605 6.730 17.117 1.00 87.50 217 THR A C 1
ATOM 1775 O O . THR A 1 217 ? 1.965 6.509 18.147 1.00 87.50 217 THR A O 1
ATOM 1778 N N . MET A 1 218 ? 2.025 7.090 15.979 1.00 93.44 218 MET A N 1
ATOM 1779 C CA . MET A 1 218 ? 0.585 7.231 15.838 1.00 93.44 218 MET A CA 1
ATOM 1780 C C . MET A 1 218 ? 0.108 6.520 14.581 1.00 93.44 218 MET A C 1
ATOM 1782 O O . MET A 1 218 ? 0.813 6.504 13.572 1.00 93.44 218 MET A O 1
ATOM 1786 N N . LEU A 1 219 ? -1.105 5.979 14.622 1.00 92.00 219 LEU A N 1
ATOM 1787 C CA . LEU A 1 219 ? -1.759 5.374 13.467 1.00 92.00 219 LEU A CA 1
ATOM 1788 C C . LEU A 1 219 ? -3.237 5.741 13.407 1.00 92.00 219 LEU A C 1
ATOM 1790 O O . LEU A 1 219 ? -3.828 6.156 14.405 1.00 92.00 219 LEU A O 1
ATOM 1794 N N . ILE A 1 220 ? -3.833 5.595 12.228 1.00 91.12 220 ILE A N 1
ATOM 1795 C CA . ILE A 1 220 ? -5.242 5.913 11.992 1.00 91.12 220 ILE A CA 1
ATOM 1796 C C . ILE A 1 220 ? -5.986 4.669 11.554 1.00 91.12 220 ILE A C 1
ATOM 1798 O O . ILE A 1 220 ? -5.560 3.980 10.629 1.00 91.12 220 ILE A O 1
ATOM 1802 N N . GLN A 1 221 ? -7.144 4.439 12.164 1.00 92.00 221 GLN A N 1
ATOM 1803 C CA . GLN A 1 221 ? -8.043 3.339 11.846 1.00 92.00 221 GLN A CA 1
ATOM 1804 C C . GLN A 1 221 ? -9.442 3.811 11.454 1.00 92.00 221 GLN A C 1
ATOM 1806 O O . GLN A 1 221 ? -9.863 4.939 11.736 1.00 92.00 221 GLN A O 1
ATOM 1811 N N . GLY A 1 222 ? -10.165 2.913 10.784 1.00 87.94 222 GLY A N 1
ATOM 1812 C CA . GLY A 1 222 ? -11.599 3.040 10.547 1.00 87.94 222 GLY A CA 1
ATOM 1813 C C . GLY A 1 222 ? -12.400 3.063 11.853 1.00 87.94 222 GLY A C 1
ATOM 1814 O O . GLY A 1 222 ? -12.010 2.416 12.826 1.00 87.94 222 GLY A O 1
ATOM 1815 N N . PRO A 1 223 ? -13.529 3.789 11.896 1.00 89.06 223 PRO A N 1
ATOM 1816 C CA . PRO A 1 223 ? -14.396 3.798 13.062 1.00 89.06 223 PRO A CA 1
ATOM 1817 C C . PRO A 1 223 ? -15.172 2.479 13.172 1.00 89.06 223 PRO A C 1
ATOM 1819 O O . PRO A 1 223 ? -15.538 1.869 12.166 1.00 89.06 223 PRO A O 1
ATOM 1822 N N . ALA A 1 224 ? -15.489 2.079 14.404 1.00 89.00 224 ALA A N 1
ATOM 1823 C CA . ALA A 1 224 ? -16.443 1.012 14.694 1.00 89.00 224 ALA A CA 1
ATOM 1824 C C . ALA A 1 224 ? -17.794 1.646 15.085 1.00 89.00 224 ALA A C 1
ATOM 1826 O O . ALA A 1 224 ? -17.953 2.060 16.234 1.00 89.00 224 ALA A O 1
ATOM 1827 N N . PRO A 1 225 ? -18.777 1.751 14.168 1.00 87.31 225 PRO A N 1
ATOM 1828 C CA . PRO A 1 225 ? -20.001 2.533 14.395 1.00 87.31 225 PRO A CA 1
ATOM 1829 C C . PRO A 1 225 ? -20.890 1.994 15.525 1.00 87.31 225 PRO A C 1
ATOM 1831 O O . PRO A 1 225 ? -21.712 2.730 16.061 1.00 87.31 225 PRO A O 1
ATOM 1834 N N . HIS A 1 226 ? -20.720 0.725 15.898 1.00 87.88 226 HIS A N 1
ATOM 1835 C CA . HIS A 1 226 ? -21.457 0.083 16.987 1.00 87.88 226 HIS A CA 1
ATOM 1836 C C . HIS A 1 226 ? -20.595 -0.182 18.231 1.00 87.88 226 HIS A C 1
ATOM 1838 O O . HIS A 1 226 ? -21.031 -0.899 19.128 1.00 87.88 226 HIS A O 1
ATOM 1844 N N . ASP A 1 227 ? -19.397 0.410 18.302 1.00 86.94 227 ASP A N 1
ATOM 1845 C CA . ASP A 1 227 ? -18.439 0.211 19.395 1.00 86.94 227 ASP A CA 1
ATOM 1846 C C . ASP A 1 227 ? -18.044 -1.280 19.564 1.00 86.94 227 ASP A C 1
ATOM 1848 O O . ASP A 1 227 ? -18.157 -2.091 18.641 1.00 86.94 227 ASP A O 1
ATOM 1852 N N . ASN A 1 228 ? -17.502 -1.643 20.725 1.00 90.06 228 ASN A N 1
ATOM 1853 C CA . ASN A 1 228 ? -17.043 -2.990 21.033 1.00 90.06 228 ASN A CA 1
ATOM 1854 C C . ASN A 1 228 ? -18.180 -3.927 21.483 1.00 90.06 228 ASN A C 1
ATOM 1856 O O . ASN A 1 228 ? -19.212 -3.513 22.016 1.00 90.06 228 ASN A O 1
ATOM 1860 N N . LEU A 1 229 ? -17.938 -5.232 21.331 1.00 92.06 229 LEU A N 1
ATOM 1861 C CA . LEU A 1 229 ? -18.911 -6.279 21.641 1.00 92.06 229 LEU A CA 1
ATOM 1862 C C . LEU A 1 229 ? -19.383 -6.256 23.106 1.00 92.06 229 LEU A C 1
ATOM 1864 O O . LEU A 1 229 ? -20.547 -6.545 23.364 1.00 92.06 229 LEU A O 1
ATOM 1868 N N . ILE A 1 230 ? -18.525 -5.877 24.064 1.00 91.94 230 ILE A N 1
ATOM 1869 C CA . ILE A 1 230 ? -18.913 -5.791 25.482 1.00 91.94 230 ILE A CA 1
ATOM 1870 C C . ILE A 1 230 ? -20.012 -4.742 25.666 1.00 91.94 230 ILE A C 1
ATOM 1872 O O . ILE A 1 230 ? -21.042 -5.050 26.263 1.00 91.94 230 ILE A O 1
ATOM 1876 N N . LYS A 1 231 ? -19.836 -3.535 25.114 1.00 89.94 231 LYS A N 1
ATOM 1877 C CA . LYS A 1 231 ? -20.842 -2.467 25.207 1.00 89.94 231 LYS A CA 1
ATOM 1878 C C . LYS A 1 231 ? -22.157 -2.848 24.527 1.00 89.94 231 LYS A C 1
ATOM 1880 O O . LYS A 1 231 ? -23.217 -2.603 25.095 1.00 89.94 231 LYS A O 1
ATOM 1885 N N . LEU A 1 232 ? -22.093 -3.489 23.359 1.00 91.25 232 LEU A N 1
ATOM 1886 C CA . LEU A 1 232 ? -23.272 -3.996 22.643 1.00 91.25 232 LEU A CA 1
ATOM 1887 C C . LEU A 1 232 ? -24.060 -5.035 23.452 1.00 91.25 232 LEU A C 1
ATOM 1889 O O . LEU A 1 232 ? -25.286 -4.980 23.505 1.00 91.25 232 LEU A O 1
ATOM 1893 N N . LEU A 1 233 ? -23.364 -5.978 24.090 1.00 91.94 233 LEU A N 1
ATOM 1894 C CA . LEU A 1 233 ? -23.999 -7.003 24.920 1.00 91.94 233 LEU A CA 1
ATOM 1895 C C . LEU A 1 233 ? -24.582 -6.403 26.208 1.00 91.94 233 LEU A C 1
ATOM 1897 O O . LEU A 1 233 ? -25.680 -6.768 26.627 1.00 91.94 233 LEU A O 1
ATOM 1901 N N . GLN A 1 234 ? -23.867 -5.460 26.827 1.00 93.00 234 GLN A N 1
ATOM 1902 C CA . GLN A 1 234 ? -24.297 -4.798 28.060 1.00 93.00 234 GLN A CA 1
ATOM 1903 C C . GLN A 1 234 ? -25.473 -3.839 27.846 1.00 93.00 234 GLN A C 1
ATOM 1905 O O . GLN A 1 234 ? -26.305 -3.708 28.742 1.00 93.00 234 GLN A O 1
ATOM 1910 N N . SER A 1 235 ? -25.592 -3.208 26.672 1.00 89.75 235 SER A N 1
ATOM 1911 C CA . SER A 1 235 ? -26.694 -2.285 26.363 1.00 89.75 235 SER A CA 1
ATOM 1912 C C . SER A 1 235 ? -28.056 -2.972 26.220 1.00 89.75 235 SER A C 1
ATOM 1914 O O . SER A 1 235 ? -29.066 -2.286 26.079 1.00 89.75 235 SER A O 1
ATOM 1916 N N . GLN A 1 236 ? -28.102 -4.312 26.226 1.00 82.00 236 GLN A N 1
ATOM 1917 C CA . GLN A 1 236 ? -29.297 -5.138 25.994 1.00 82.00 236 GLN A CA 1
ATOM 1918 C C . GLN A 1 236 ? -29.950 -4.953 24.610 1.00 82.00 236 GLN A C 1
ATOM 1920 O 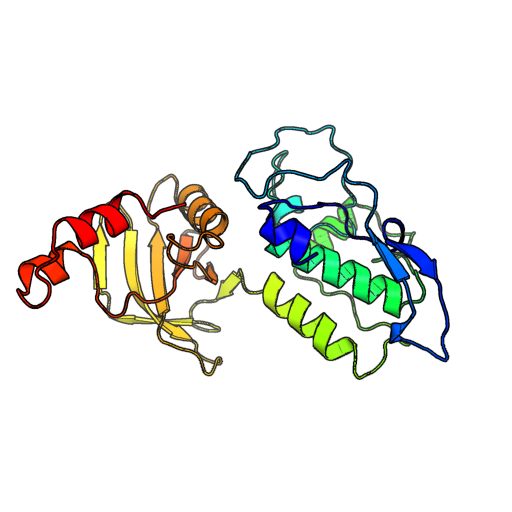O . GLN A 1 236 ? -30.930 -5.639 24.312 1.00 82.00 236 GLN A O 1
ATOM 1925 N N . GLN A 1 237 ? -29.399 -4.093 23.743 1.00 84.50 237 GLN A N 1
ATOM 1926 C CA . GLN A 1 237 ? -29.858 -3.900 22.362 1.00 84.50 237 GLN A CA 1
ATOM 1927 C C . GLN A 1 237 ? -29.440 -5.062 21.453 1.00 84.50 237 GLN A C 1
ATOM 1929 O O . GLN A 1 237 ? -30.080 -5.316 20.435 1.00 84.50 237 GLN A O 1
ATOM 1934 N N . PHE A 1 238 ? -28.389 -5.794 21.831 1.00 89.06 238 PHE A N 1
ATOM 1935 C CA . PHE A 1 238 ? -27.891 -6.947 21.097 1.00 89.06 238 PHE A CA 1
ATOM 1936 C C . PHE A 1 238 ? -27.911 -8.204 21.971 1.00 89.06 238 PHE A C 1
ATOM 1938 O O . PHE A 1 238 ? -27.113 -8.357 22.894 1.00 89.06 238 PHE A O 1
ATOM 1945 N N . LYS A 1 239 ? -28.824 -9.130 21.656 1.00 91.88 239 LYS A N 1
ATOM 1946 C CA . LYS A 1 239 ? -28.940 -10.451 22.295 1.00 91.88 239 LYS A CA 1
ATOM 1947 C C . LYS A 1 239 ? -28.653 -11.541 21.259 1.00 91.88 239 LYS A C 1
ATOM 1949 O O . LYS A 1 239 ? -29.588 -12.040 20.629 1.00 91.88 239 LYS A O 1
ATOM 1954 N N . PRO A 1 240 ? -27.376 -11.872 21.000 1.00 92.50 240 PRO A N 1
ATOM 1955 C CA . PRO A 1 240 ? -27.031 -12.795 19.931 1.00 92.50 240 PRO A CA 1
ATOM 1956 C C . PRO A 1 240 ? -27.485 -14.217 20.252 1.00 92.50 240 PRO A C 1
ATOM 1958 O O . PRO A 1 240 ? -27.287 -14.722 21.355 1.00 92.50 240 PRO A O 1
ATOM 1961 N N . SER A 1 241 ? -28.036 -14.901 19.251 1.00 95.38 241 SER A N 1
ATOM 1962 C CA . SER A 1 241 ? -28.245 -16.346 19.326 1.00 95.38 241 SER A CA 1
ATOM 1963 C C . SER A 1 241 ? -26.909 -17.095 19.259 1.00 95.38 241 SER A C 1
ATOM 1965 O O . SER A 1 241 ? -25.906 -16.568 18.768 1.00 95.38 241 SER A O 1
ATOM 1967 N N . ALA A 1 242 ? -26.900 -18.371 19.658 1.00 94.69 242 ALA A N 1
ATOM 1968 C CA . ALA A 1 242 ? -25.722 -19.236 19.528 1.00 94.69 242 ALA A CA 1
ATOM 1969 C C . ALA A 1 242 ? -25.181 -19.291 18.084 1.00 94.69 242 ALA A C 1
ATOM 1971 O O . ALA A 1 242 ? -23.971 -19.349 17.871 1.00 94.69 242 ALA A O 1
ATOM 1972 N N . LYS A 1 243 ? -26.067 -19.204 17.079 1.00 94.38 243 LYS A N 1
ATOM 1973 C CA . LYS A 1 243 ? -25.683 -19.159 15.660 1.00 94.38 243 LYS A CA 1
ATOM 1974 C C . LYS A 1 243 ? -24.892 -17.892 15.319 1.00 94.38 243 LYS A C 1
ATOM 1976 O O . LYS A 1 243 ? -23.903 -17.981 14.599 1.00 94.38 243 LYS A O 1
ATOM 1981 N N . ILE A 1 244 ? -25.299 -16.737 15.849 1.00 93.31 244 ILE A N 1
ATOM 1982 C CA . ILE A 1 244 ? -24.595 -15.462 15.641 1.00 93.31 244 ILE A CA 1
ATOM 1983 C C . ILE A 1 244 ? -23.230 -15.492 16.334 1.00 93.31 244 ILE A C 1
ATOM 1985 O O . ILE A 1 244 ? -22.228 -15.154 15.710 1.00 93.31 244 ILE A O 1
ATOM 1989 N N . LEU A 1 245 ? -23.169 -15.963 17.584 1.00 93.62 245 LEU A N 1
ATOM 1990 C CA . LEU A 1 245 ? -21.903 -16.106 18.311 1.00 93.62 245 LEU A CA 1
ATOM 1991 C C . LEU A 1 245 ? -20.925 -17.027 17.576 1.00 93.62 245 LEU A C 1
ATOM 1993 O O . LEU A 1 245 ? -19.751 -16.696 17.450 1.00 93.62 245 LEU A O 1
ATOM 1997 N N . LYS A 1 246 ? -21.413 -18.138 17.009 1.00 93.62 246 LYS A N 1
ATOM 1998 C CA . LYS A 1 246 ? -20.585 -19.041 16.201 1.00 93.62 246 LYS A CA 1
ATOM 1999 C C . LYS A 1 246 ? -19.973 -18.331 14.988 1.00 93.62 246 LYS A C 1
ATOM 2001 O O . LYS A 1 246 ? -18.797 -18.532 14.720 1.00 93.62 246 LYS A O 1
ATOM 2006 N N . ILE A 1 247 ? -20.728 -17.477 14.292 1.00 91.31 247 ILE A N 1
ATOM 2007 C CA . ILE A 1 247 ? -20.204 -16.685 13.164 1.00 91.31 247 ILE A CA 1
ATOM 2008 C C . ILE A 1 247 ? -19.157 -15.673 13.647 1.00 91.31 247 ILE A C 1
ATOM 2010 O O . ILE A 1 247 ? -18.104 -15.557 13.031 1.00 91.31 247 ILE A O 1
ATOM 2014 N N . ILE A 1 248 ? -19.408 -14.983 14.763 1.00 91.81 248 ILE A N 1
ATOM 2015 C CA . ILE A 1 248 ? -18.467 -14.008 15.339 1.00 91.81 248 ILE A CA 1
ATOM 2016 C C . ILE A 1 248 ? -17.165 -14.680 15.802 1.00 91.81 248 ILE A C 1
ATOM 2018 O O . ILE A 1 248 ? -16.098 -14.085 15.701 1.00 91.81 248 ILE A O 1
ATOM 2022 N N . PHE A 1 249 ? -17.210 -15.903 16.323 1.00 92.44 249 PHE A N 1
ATOM 2023 C CA . PHE A 1 249 ? -15.999 -16.565 16.819 1.00 92.44 249 PHE A CA 1
ATOM 2024 C C . PHE A 1 249 ? -15.240 -17.312 15.732 1.00 92.44 249 PHE A C 1
ATOM 2026 O O . PHE A 1 249 ? -14.015 -17.277 15.717 1.00 92.44 249 PHE A O 1
ATOM 2033 N N . LEU A 1 250 ? -15.954 -17.977 14.823 1.00 89.56 250 LEU A N 1
ATOM 2034 C CA . LEU A 1 250 ? -15.321 -18.773 13.774 1.00 89.56 250 LEU A CA 1
ATOM 2035 C C . LEU A 1 250 ? -14.986 -17.954 12.531 1.00 89.56 250 LEU A C 1
ATOM 2037 O O . LEU A 1 250 ? -14.163 -18.397 11.739 1.00 89.56 250 LEU A O 1
ATOM 2041 N N . GLN A 1 251 ? -15.621 -16.789 12.353 1.00 81.31 251 GLN A N 1
ATOM 2042 C CA . GLN A 1 251 ? -15.375 -15.871 11.237 1.00 81.31 251 GLN A CA 1
ATOM 2043 C C . GLN A 1 251 ? -15.399 -16.580 9.866 1.00 81.31 251 GLN A C 1
ATOM 2045 O O . GLN A 1 251 ? -14.630 -16.217 8.980 1.00 81.31 251 GLN A O 1
ATOM 2050 N N . ASN A 1 252 ? -16.274 -17.601 9.746 1.00 63.97 252 ASN A N 1
ATOM 2051 C CA . ASN A 1 252 ? -16.372 -18.614 8.682 1.00 63.97 252 ASN A CA 1
ATOM 2052 C C . ASN A 1 252 ? -15.517 -18.311 7.433 1.00 63.97 252 ASN A C 1
ATOM 2054 O O . ASN A 1 252 ? -15.824 -17.385 6.668 1.00 63.97 252 ASN A O 1
ATOM 2058 N N . TYR A 1 253 ? -14.475 -19.121 7.242 1.00 52.56 253 TYR A N 1
ATOM 2059 C CA . TYR A 1 253 ? -13.835 -19.330 5.944 1.00 52.56 253 TYR A CA 1
ATOM 2060 C C . TYR A 1 253 ? -14.668 -20.295 5.104 1.00 52.56 253 TYR A C 1
ATOM 2062 O O . TYR A 1 253 ? -15.205 -21.264 5.692 1.00 52.56 253 TYR A O 1
#

Foldseek 3Di:
DVVCVVVQKAQQAQAPVQKAWPDDDPVCPPPTDIDGDDSVVMDGLAPDFQQPPPDDHPLLQFALQLLPDPRGGNDHVLRRLSSVLSRLQCVQQVNARRVHDPDDSVRSSVCNNVVNDGDRHPSHDPVVVVVSVVSSCQNVQQEAEDPQQKDFDAWDDDDPQKTWTWMDGPPDPDDIKIKIKHRDPCLVVVQVVLCSCQPDPLRWHKRHWYDYDPNITMTITDDDPCPDPVCVVVVVVDDDDPVRVCCVVCVDD

pLDDT: mean 84.3, std 11.73, range [50.28, 97.88]

Radius of gyration: 21.23 Å; chains: 1; bounding box: 53×39×62 Å

Secondary structure (DSSP, 8-state):
-HHHHHTTEE-S--SGGGEEEEE--TT-GGG-EEEE--GGG-EESS---B--TT----TTTS-GGGGTSSS-B---HHHHHHHHHHHHHHHHTTTPPTT-TTS-HHHHHHHHHTTPPPPPPTT--TTTHHHHHHHHHHHHTTEEEBTTTEEEEEEEEEETTEEEEEEEESSS----EEEEEE-STTHHHHHHHHHHGGGSTTSPPEEEEEESSTT-EEEEE---TT--HHHHHHTSS----HHHHHHHHH---

Sequence (253 aa):
MTYVVSQGMIHGDLRCLNILVFQMDASKPKENFVKLTNFALARPNEPSLLEDRRLIIPVEYCAPEILQSAGRLYYSELSEIYSMRVLMREACSQGQLPYGSSISNKEIRQKKLNDEILPRPWMCDRQIWPIIKKCFDLASHFQYVLGIDVKMNDRLYGRYGHIYYNAEWIRKNKSSIILIVINTERAEHDASFHLELSSHKHIVHTFGLVKNDPRSTMLIQGPAPHDNLIKLLQSQQFKPSAKILKIIFLQNY